Protein AF-A0A7Y2DE16-F1 (afdb_monomer)

Nearest PDB structures (foldseek):
  4m2i-assembly1_B  TM=4.078E-01  e=3.525E-02  Streptomyces lavendulae subsp. lavendulae
  4m27-assembly1_B  TM=4.582E-01  e=7.690E-02  Streptomyces lavendulae subsp. lavendulae
  6f2e-assembly4_D  TM=3.808E-01  e=5.697E-02  Catenulispora acidiphila DSM 44928
  4m23-assembly1_B  TM=4.247E-01  e=1.401E-01  Streptomyces lavendulae subsp. lavendulae
  6f2a-assembly1_A  TM=3.755E-01  e=1.488E-01  Catenulispora acidiphila DSM 44928

Radius of gyration: 18.21 Å; Cα contacts (8 Å, |Δi|>4): 540; chains: 1; bounding box: 71×32×44 Å

pLDDT: mean 89.01, std 11.82, range [35.22, 98.44]

Structure (mmCIF, N/CA/C/O backbone):
data_AF-A0A7Y2DE16-F1
#
_entry.id   AF-A0A7Y2DE16-F1
#
loop_
_atom_site.group_PDB
_atom_site.id
_atom_site.type_symbol
_atom_site.label_atom_id
_atom_site.label_alt_id
_atom_site.label_comp_id
_atom_site.label_asym_id
_atom_site.label_entity_id
_atom_site.label_seq_id
_atom_site.pdbx_PDB_ins_code
_atom_site.Cartn_x
_atom_site.Cartn_y
_atom_site.Cartn_z
_atom_site.occupancy
_atom_site.B_iso_or_equiv
_atom_site.auth_seq_id
_atom_site.auth_comp_id
_atom_site.auth_asym_id
_atom_site.auth_atom_id
_atom_site.pdbx_PDB_model_num
ATOM 1 N N . MET A 1 1 ? -5.045 -16.316 4.990 1.00 60.59 1 MET A N 1
ATOM 2 C CA . MET A 1 1 ? -5.176 -16.494 3.530 1.00 60.59 1 MET A CA 1
ATOM 3 C C . MET A 1 1 ? -5.740 -15.188 3.008 1.00 60.59 1 MET A C 1
ATOM 5 O O . MET A 1 1 ? -6.622 -14.667 3.674 1.00 60.59 1 MET A O 1
ATOM 9 N N . MET A 1 2 ? -5.275 -14.670 1.864 1.00 85.06 2 MET A N 1
ATOM 10 C CA . MET A 1 2 ?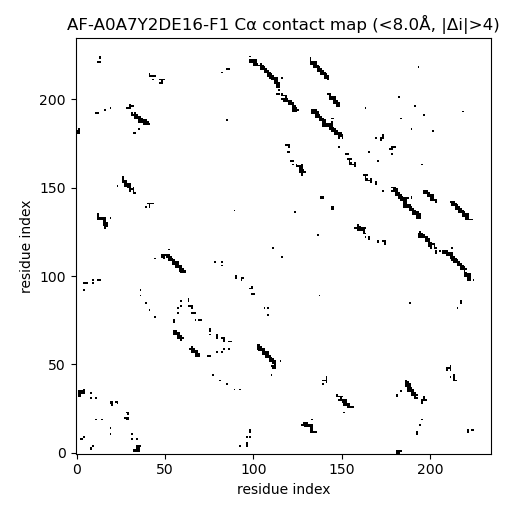 -5.815 -13.412 1.321 1.00 85.06 2 MET A CA 1
ATOM 11 C C . MET A 1 2 ? -7.336 -13.492 1.137 1.00 85.06 2 MET A C 1
ATOM 13 O O . MET A 1 2 ? -7.853 -14.494 0.637 1.00 85.06 2 MET A O 1
ATOM 17 N N . ASN A 1 3 ? -8.030 -12.431 1.541 1.00 84.00 3 ASN A N 1
ATOM 18 C CA . ASN A 1 3 ? -9.482 -12.338 1.486 1.00 84.00 3 ASN A CA 1
ATOM 19 C C . ASN A 1 3 ? -9.957 -12.073 0.043 1.00 84.00 3 ASN A C 1
ATOM 21 O O . A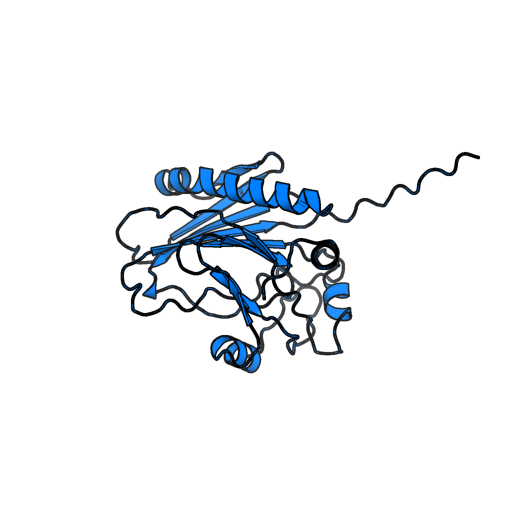SN A 1 3 ? -9.260 -11.405 -0.730 1.00 84.00 3 ASN A O 1
ATOM 25 N N . PRO A 1 4 ? -11.140 -12.567 -0.356 1.00 86.56 4 PRO A N 1
ATOM 26 C CA . PRO A 1 4 ? -11.780 -12.112 -1.586 1.00 86.56 4 PRO A CA 1
ATOM 27 C C . PRO A 1 4 ? -12.184 -10.632 -1.475 1.00 86.56 4 PRO A C 1
ATOM 29 O O . PRO A 1 4 ? -12.416 -10.124 -0.378 1.00 86.56 4 PRO A O 1
ATOM 32 N N . LEU A 1 5 ? -12.296 -9.938 -2.614 1.00 90.75 5 LEU A N 1
ATOM 33 C CA . LEU A 1 5 ? -12.891 -8.600 -2.640 1.00 90.75 5 LEU A CA 1
ATOM 34 C C . LEU A 1 5 ? -14.411 -8.748 -2.589 1.00 90.75 5 LEU A C 1
ATOM 36 O O . LEU A 1 5 ? -15.066 -8.868 -3.624 1.00 90.75 5 LEU A O 1
ATOM 40 N N . ASP A 1 6 ? -14.959 -8.791 -1.383 1.00 92.06 6 ASP A N 1
ATOM 41 C CA . ASP A 1 6 ? -16.389 -8.931 -1.139 1.00 92.06 6 ASP A CA 1
ATOM 42 C C . ASP A 1 6 ? -16.948 -7.777 -0.293 1.00 92.06 6 ASP A C 1
ATOM 44 O O . ASP A 1 6 ? -16.270 -6.789 0.006 1.00 92.06 6 ASP A O 1
ATOM 48 N N . ALA A 1 7 ? -18.234 -7.879 0.044 1.00 90.12 7 ALA A N 1
ATOM 49 C CA . ALA A 1 7 ? -18.930 -6.869 0.827 1.00 90.12 7 ALA A CA 1
ATOM 50 C C . ALA A 1 7 ? -18.362 -6.719 2.248 1.00 90.12 7 ALA A C 1
ATOM 52 O O . ALA A 1 7 ? -18.378 -5.605 2.775 1.00 90.12 7 ALA A O 1
ATOM 53 N N . ASP A 1 8 ? -17.844 -7.800 2.838 1.00 90.94 8 ASP A N 1
ATOM 54 C CA . ASP A 1 8 ? -17.304 -7.799 4.198 1.00 90.94 8 ASP A CA 1
ATOM 55 C C . ASP A 1 8 ? -15.967 -7.058 4.219 1.00 90.94 8 ASP A C 1
ATOM 57 O O . ASP A 1 8 ? -15.781 -6.125 5.003 1.00 90.94 8 ASP A O 1
ATOM 61 N N . PHE A 1 9 ? -15.073 -7.369 3.277 1.00 91.88 9 PHE A N 1
ATOM 62 C CA . PHE A 1 9 ? -13.827 -6.625 3.130 1.00 91.88 9 PHE A CA 1
ATOM 63 C C . PHE A 1 9 ? -14.087 -5.144 2.804 1.00 91.88 9 PHE A C 1
ATOM 65 O O . PHE A 1 9 ? -13.491 -4.244 3.401 1.00 91.88 9 PHE A O 1
ATOM 72 N N . ALA A 1 10 ? -15.029 -4.866 1.897 1.00 92.56 10 ALA A N 1
ATOM 73 C CA . ALA A 1 10 ? -15.403 -3.501 1.542 1.00 92.56 10 ALA A CA 1
ATOM 74 C C . ALA A 1 10 ? -16.017 -2.718 2.716 1.00 92.56 10 ALA A C 1
ATOM 76 O O . ALA A 1 10 ? -15.931 -1.491 2.736 1.00 92.56 10 ALA A O 1
ATOM 77 N N . ALA A 1 11 ? -16.630 -3.382 3.702 1.00 91.88 11 ALA A N 1
ATOM 78 C CA . ALA A 1 11 ? -17.142 -2.714 4.896 1.00 91.88 11 ALA A CA 1
ATOM 79 C C . ALA A 1 11 ? -16.014 -2.045 5.696 1.00 91.88 11 ALA A C 1
ATOM 81 O O . ALA A 1 11 ? -16.203 -0.927 6.168 1.00 91.88 11 ALA A O 1
ATOM 82 N N . HIS A 1 12 ? -14.827 -2.657 5.769 1.00 91.50 12 HIS A N 1
ATOM 83 C CA . HIS A 1 12 ? -13.672 -2.072 6.459 1.00 91.50 12 HIS A CA 1
ATOM 84 C C . HIS A 1 12 ? -13.179 -0.772 5.812 1.00 91.50 12 HIS A C 1
ATOM 86 O O . HIS A 1 12 ? -12.814 0.164 6.516 1.00 91.50 12 HIS A O 1
ATOM 92 N N . LEU A 1 13 ? -13.237 -0.673 4.481 1.00 92.75 13 LEU A N 1
ATOM 93 C CA . LEU A 1 13 ? -12.841 0.531 3.734 1.00 92.75 13 LEU A CA 1
ATOM 94 C C . LEU A 1 13 ? -13.821 1.710 3.888 1.00 92.75 13 LEU A C 1
ATOM 96 O O . LEU A 1 13 ? -13.504 2.830 3.481 1.00 92.75 13 LEU A O 1
ATOM 100 N N . ARG A 1 14 ? -15.011 1.462 4.452 1.00 91.81 14 ARG A N 1
ATOM 101 C CA . ARG A 1 14 ? -16.035 2.480 4.751 1.00 91.81 14 ARG A CA 1
ATOM 102 C C . ARG A 1 14 ? -15.982 2.985 6.187 1.00 91.81 14 ARG A C 1
ATOM 104 O O . ARG A 1 14 ? -16.724 3.905 6.517 1.00 91.81 14 ARG A O 1
ATOM 111 N N . LEU A 1 15 ? -15.174 2.357 7.038 1.00 91.25 15 LEU A N 1
ATOM 112 C CA . LEU A 1 15 ? -15.056 2.761 8.428 1.00 91.25 15 LEU A CA 1
ATOM 113 C C . LEU A 1 15 ? -14.272 4.065 8.532 1.00 91.25 15 LEU A C 1
ATOM 115 O O . LEU A 1 15 ? -13.316 4.319 7.791 1.00 91.25 15 LEU A O 1
ATOM 119 N N . THR A 1 16 ? -14.643 4.857 9.527 1.00 92.25 16 THR A N 1
ATOM 120 C CA . THR A 1 16 ? -13.749 5.871 10.071 1.00 92.25 16 THR A CA 1
ATOM 121 C C . THR A 1 16 ? -12.617 5.206 10.852 1.00 92.25 16 THR A C 1
ATOM 123 O O . THR A 1 16 ? -12.741 4.082 11.352 1.00 92.25 16 THR A O 1
ATOM 126 N N . LYS A 1 17 ? -11.499 5.913 11.021 1.00 92.44 17 LYS A N 1
ATOM 127 C CA . LYS A 1 17 ? -10.362 5.414 11.809 1.00 92.44 17 LYS A CA 1
ATOM 128 C C . LYS A 1 17 ? -10.763 5.081 13.249 1.00 92.44 17 LYS A C 1
ATOM 130 O O . LYS A 1 17 ? -10.269 4.110 13.817 1.00 92.44 17 LYS A O 1
ATOM 135 N N . ALA A 1 18 ? -11.669 5.859 13.849 1.00 91.50 18 ALA A N 1
ATOM 136 C CA . ALA A 1 18 ? -12.172 5.580 15.193 1.00 91.50 18 ALA A CA 1
ATOM 137 C C . ALA A 1 18 ? -13.037 4.318 15.255 1.00 91.50 18 ALA A C 1
ATOM 139 O O . ALA A 1 18 ? -12.912 3.551 16.205 1.00 91.50 18 ALA A O 1
ATOM 140 N N . GLU A 1 19 ? -13.895 4.084 14.260 1.00 91.25 19 GLU A N 1
ATOM 141 C CA . GLU A 1 19 ? -14.698 2.859 14.195 1.00 91.25 19 GLU A CA 1
ATOM 142 C C . GLU A 1 19 ? -13.817 1.625 14.006 1.00 91.25 19 GLU A C 1
ATOM 144 O O . GLU A 1 19 ? -14.062 0.611 14.655 1.00 91.25 19 GLU A O 1
ATOM 149 N N . LEU A 1 20 ? -12.756 1.723 13.197 1.00 87.94 20 LEU A N 1
ATOM 150 C CA . LEU A 1 20 ? -11.796 0.631 13.033 1.00 87.94 20 LEU A CA 1
ATOM 151 C C . LEU A 1 20 ? -11.100 0.278 14.359 1.00 87.94 20 LEU A C 1
ATOM 153 O O . LEU A 1 20 ? -10.963 -0.899 14.680 1.00 87.94 20 LEU A O 1
ATOM 157 N N . LEU A 1 21 ? -10.720 1.282 15.159 1.00 87.50 21 LEU A N 1
ATOM 158 C CA . LEU A 1 21 ? -10.138 1.079 16.495 1.00 87.50 21 LEU A CA 1
ATOM 159 C C . LEU A 1 21 ? -11.149 0.576 17.535 1.00 87.50 21 LEU A C 1
ATOM 161 O O . LEU A 1 21 ? -10.764 -0.099 18.485 1.00 87.50 21 LEU A O 1
ATOM 165 N N . ALA A 1 22 ? -12.423 0.948 17.405 1.00 83.19 22 ALA A N 1
ATOM 166 C CA . ALA A 1 22 ? -13.481 0.557 18.337 1.00 83.19 22 ALA A CA 1
ATOM 167 C C . ALA A 1 22 ? -14.052 -0.839 18.045 1.00 83.19 22 ALA A C 1
ATOM 169 O O . ALA A 1 22 ? -14.677 -1.437 18.920 1.00 83.19 22 ALA A O 1
ATOM 170 N N . ALA A 1 23 ? -13.856 -1.355 16.830 1.00 74.62 23 ALA A N 1
ATOM 171 C CA . ALA A 1 23 ? -14.262 -2.699 16.432 1.00 74.62 23 ALA A CA 1
ATOM 172 C C . ALA A 1 23 ? -13.424 -3.813 17.092 1.00 74.62 23 ALA A C 1
ATOM 174 O O . ALA A 1 23 ? -13.776 -4.987 16.979 1.00 74.62 23 ALA A O 1
ATOM 175 N N . SER A 1 24 ? -12.332 -3.463 17.776 1.00 72.62 24 SER A N 1
ATOM 176 C CA . SER A 1 24 ? -11.451 -4.382 18.495 1.00 72.62 24 SER A CA 1
ATOM 177 C C . SER A 1 24 ? -11.575 -4.261 20.016 1.00 72.62 24 SER A C 1
ATOM 179 O O . SER A 1 24 ? -12.078 -3.275 20.559 1.00 72.62 24 SER A O 1
ATOM 181 N N . ASP A 1 25 ? -11.092 -5.287 20.722 1.00 78.94 25 ASP A N 1
ATOM 182 C CA . ASP A 1 25 ? -10.997 -5.254 22.180 1.00 78.94 25 ASP A CA 1
ATOM 183 C C . ASP A 1 25 ? -10.143 -4.058 22.649 1.00 78.94 25 ASP A C 1
ATOM 185 O O . ASP A 1 25 ? -9.175 -3.683 21.977 1.00 78.94 25 ASP A O 1
ATOM 189 N N . PRO A 1 26 ? -10.437 -3.452 23.817 1.00 78.12 26 PRO A N 1
ATOM 190 C CA . PRO A 1 26 ? -9.659 -2.330 24.328 1.00 78.12 26 PRO A CA 1
ATOM 191 C C . PRO A 1 26 ? -8.155 -2.635 24.409 1.00 78.12 26 PRO A C 1
ATOM 193 O O . PRO A 1 26 ? -7.711 -3.436 25.228 1.00 78.12 26 PRO A O 1
ATOM 196 N N . GLY A 1 27 ? -7.370 -1.951 23.573 1.00 81.62 27 GLY A N 1
ATOM 197 C CA . GLY A 1 27 ? -5.908 -2.092 23.514 1.00 81.62 27 GLY A CA 1
ATOM 198 C C . GLY A 1 27 ? -5.425 -3.041 22.416 1.00 81.62 27 GLY A C 1
ATOM 199 O O . GLY A 1 27 ? -4.222 -3.244 22.268 1.00 81.62 27 GLY A O 1
ATOM 200 N N . GLN A 1 28 ? -6.348 -3.592 21.631 1.00 87.50 28 GLN A N 1
ATOM 201 C CA . GLN A 1 28 ? -6.059 -4.315 20.406 1.00 87.50 28 GLN A CA 1
ATOM 202 C C . GLN A 1 28 ? -6.510 -3.512 19.192 1.00 87.50 28 GLN A C 1
ATOM 204 O O . GLN A 1 28 ? -7.410 -2.676 19.274 1.00 87.50 28 GLN A O 1
ATOM 209 N N . LEU A 1 29 ? -5.883 -3.803 18.061 1.00 89.62 29 LEU A N 1
ATOM 210 C CA . LEU A 1 29 ? -6.256 -3.330 16.744 1.00 89.62 29 LEU A CA 1
ATOM 211 C C . LEU A 1 29 ? -6.543 -4.536 15.865 1.00 89.62 29 LEU A C 1
ATOM 213 O O . LEU A 1 29 ? -5.672 -5.388 15.661 1.00 89.62 29 LEU A O 1
ATOM 217 N N . LEU A 1 30 ? -7.763 -4.589 15.339 1.00 88.94 30 LEU A N 1
ATOM 218 C CA . LEU A 1 30 ? -8.142 -5.583 14.349 1.00 88.94 30 LEU A CA 1
ATOM 219 C C . LEU A 1 30 ? -7.233 -5.444 13.124 1.00 88.94 30 LEU A C 1
ATOM 221 O O . LEU A 1 30 ? -7.102 -4.360 12.564 1.00 88.94 30 LEU A O 1
ATOM 225 N N . GLN A 1 31 ? -6.625 -6.549 12.703 1.00 93.06 31 GLN A N 1
ATOM 226 C CA . GLN A 1 31 ? -5.969 -6.623 11.405 1.00 93.06 31 GLN A CA 1
ATOM 227 C C . GLN A 1 31 ? -6.990 -7.148 10.405 1.00 93.06 31 GLN A C 1
ATOM 229 O O . GLN A 1 31 ? -7.448 -8.284 10.509 1.00 93.06 31 GLN A O 1
ATOM 234 N N . THR A 1 32 ? -7.388 -6.295 9.467 1.00 88.50 32 THR A N 1
ATOM 235 C CA . THR A 1 32 ? -8.409 -6.600 8.452 1.00 88.50 32 THR A CA 1
ATOM 236 C C . THR A 1 32 ? -7.913 -7.591 7.399 1.00 88.50 32 THR A C 1
ATOM 238 O O . THR A 1 32 ? -8.690 -8.086 6.581 1.00 88.50 32 THR A O 1
ATOM 241 N N . GLY A 1 33 ? -6.605 -7.858 7.400 1.00 91.38 33 GLY A N 1
ATOM 242 C CA . GLY A 1 33 ? -5.919 -8.615 6.372 1.00 91.38 33 GLY A CA 1
ATOM 243 C C . GLY A 1 33 ? -5.832 -7.818 5.075 1.00 91.38 33 GLY A C 1
ATOM 244 O O . GLY A 1 33 ? -5.952 -6.591 5.052 1.00 91.38 33 GLY A O 1
ATOM 245 N N . ALA A 1 34 ? -5.630 -8.537 3.979 1.00 94.00 34 ALA A N 1
ATOM 246 C CA . ALA A 1 34 ? -5.579 -7.952 2.652 1.00 94.00 34 ALA A CA 1
ATOM 247 C C . ALA A 1 34 ? -6.360 -8.785 1.642 1.00 94.00 34 ALA A C 1
ATOM 249 O O . ALA A 1 34 ? -6.641 -9.968 1.847 1.00 94.00 34 ALA A O 1
ATOM 250 N N . CYS A 1 35 ? -6.696 -8.135 0.540 1.00 94.75 35 CYS A N 1
ATOM 251 C CA . CYS A 1 35 ? -7.388 -8.708 -0.590 1.00 94.75 35 CYS A CA 1
ATOM 252 C C . CYS A 1 35 ? -6.459 -8.777 -1.806 1.00 94.75 35 CYS A C 1
ATOM 254 O O . CYS A 1 35 ? -5.792 -7.795 -2.124 1.00 94.75 35 CYS A O 1
ATOM 256 N N . SER A 1 36 ? -6.429 -9.910 -2.514 1.00 93.38 36 SER A N 1
ATOM 257 C CA . SER A 1 36 ? -5.758 -9.983 -3.819 1.00 93.38 36 SER A CA 1
ATOM 258 C C . SER A 1 36 ? -6.738 -9.636 -4.939 1.00 93.38 36 SER A C 1
ATOM 260 O O . SER A 1 36 ? -7.806 -10.240 -5.049 1.00 93.38 36 SER A O 1
ATOM 262 N N . LEU A 1 37 ? -6.354 -8.698 -5.810 1.00 95.06 37 LEU A N 1
ATOM 263 C CA . LEU A 1 37 ? -7.081 -8.390 -7.052 1.00 95.06 37 LEU A CA 1
ATOM 264 C C . LEU A 1 37 ? -6.567 -9.227 -8.238 1.00 95.06 37 LEU A C 1
ATOM 266 O O . LEU A 1 37 ? -6.993 -9.037 -9.380 1.00 95.06 37 LEU A O 1
ATOM 270 N N . GLY A 1 38 ? -5.644 -10.154 -7.972 1.00 92.81 38 GLY A N 1
ATOM 271 C CA . GLY A 1 38 ? -5.046 -11.045 -8.952 1.00 92.81 38 GLY A CA 1
ATOM 272 C C . GLY A 1 38 ? -3.848 -10.449 -9.689 1.00 92.81 38 GLY A C 1
ATOM 273 O O . GLY A 1 38 ? -3.259 -9.439 -9.296 1.00 92.81 38 GLY A O 1
ATOM 274 N N . ALA A 1 39 ? -3.461 -11.134 -10.766 1.00 94.88 39 ALA A N 1
ATOM 275 C CA . ALA A 1 39 ? -2.231 -10.863 -11.494 1.00 94.88 39 ALA A CA 1
ATOM 276 C C . ALA A 1 39 ? -2.229 -9.491 -12.193 1.00 94.88 39 ALA A C 1
ATOM 278 O O . ALA A 1 39 ? -3.177 -9.120 -12.892 1.00 94.88 39 ALA A O 1
ATOM 279 N N . PHE A 1 40 ? -1.103 -8.792 -12.069 1.00 94.38 40 PHE A N 1
ATOM 280 C CA . PHE A 1 40 ? -0.839 -7.488 -12.676 1.00 94.38 40 PHE A CA 1
ATOM 281 C C . PHE A 1 40 ? 0.414 -7.477 -13.554 1.00 94.38 40 PHE A C 1
ATOM 283 O O . PHE A 1 40 ? 0.424 -6.801 -14.575 1.00 94.38 40 PHE A O 1
ATOM 290 N N . GLY A 1 41 ? 1.422 -8.294 -13.221 1.00 88.06 41 GLY A N 1
ATOM 291 C CA . GLY A 1 41 ? 2.642 -8.421 -14.024 1.00 88.06 41 GLY A CA 1
ATOM 292 C C . GLY A 1 41 ? 3.489 -7.150 -14.003 1.00 88.06 41 GLY A C 1
ATOM 293 O O . GLY A 1 41 ? 3.608 -6.470 -15.017 1.00 88.06 41 GLY A O 1
ATOM 294 N N . VAL A 1 42 ? 4.087 -6.840 -12.849 1.00 92.44 42 VAL A N 1
ATOM 295 C CA . VAL A 1 42 ? 4.958 -5.666 -12.704 1.00 92.44 42 VAL A CA 1
ATOM 296 C C . VAL A 1 42 ? 6.205 -5.871 -13.571 1.00 92.44 42 VAL A C 1
ATOM 298 O O . VAL A 1 42 ? 6.906 -6.873 -13.381 1.00 92.44 42 VAL A O 1
ATOM 301 N N . PRO A 1 43 ? 6.494 -4.973 -14.530 1.00 90.81 43 PRO A N 1
ATOM 302 C CA . PRO A 1 43 ? 7.648 -5.137 -15.398 1.00 90.81 43 PRO A CA 1
ATOM 303 C C . PRO A 1 43 ? 8.950 -4.990 -14.613 1.00 90.81 43 PRO A C 1
ATOM 305 O O . PRO A 1 43 ? 9.006 -4.363 -13.557 1.00 90.81 43 PRO A O 1
ATOM 308 N N . ASP A 1 44 ? 10.010 -5.570 -15.163 1.00 87.94 44 ASP A N 1
ATOM 309 C CA . ASP A 1 44 ? 11.370 -5.305 -14.716 1.00 87.94 44 ASP A CA 1
ATOM 310 C C . ASP A 1 44 ? 11.931 -4.134 -15.528 1.00 87.94 44 ASP A C 1
ATOM 312 O O . ASP A 1 44 ? 11.889 -4.180 -16.760 1.00 87.94 44 ASP A O 1
ATOM 316 N N . PHE A 1 45 ? 12.449 -3.104 -14.852 1.00 84.25 45 PHE A N 1
ATOM 317 C CA . PHE A 1 45 ? 13.130 -1.971 -15.489 1.00 84.25 45 PHE A CA 1
ATOM 318 C C . PHE A 1 45 ? 14.244 -2.424 -16.433 1.00 84.25 45 PHE A C 1
ATOM 320 O O . PHE A 1 45 ? 14.459 -1.802 -17.468 1.00 84.25 45 PHE A O 1
ATOM 327 N N . GLY A 1 46 ? 14.892 -3.555 -16.126 1.00 73.94 46 GLY A N 1
ATOM 328 C CA . GLY A 1 46 ? 15.972 -4.096 -16.939 1.00 73.94 46 GLY A CA 1
ATOM 329 C C . GLY A 1 46 ? 17.212 -3.209 -16.843 1.00 73.94 46 GLY A C 1
ATOM 330 O O . GLY A 1 46 ? 17.336 -2.186 -17.500 1.00 73.94 46 GLY A O 1
ATOM 331 N N . GLY A 1 47 ? 18.174 -3.597 -16.017 1.00 71.31 47 GLY A N 1
ATOM 332 C CA . GLY A 1 47 ? 19.384 -2.810 -15.798 1.00 71.31 47 GLY A CA 1
ATOM 333 C C . GLY A 1 47 ? 20.185 -3.349 -14.621 1.00 71.31 47 GLY A C 1
ATOM 334 O O . GLY A 1 47 ? 19.720 -4.264 -13.936 1.00 71.31 47 GLY A O 1
ATOM 335 N N . PRO A 1 48 ? 21.400 -2.832 -14.377 1.00 71.50 48 PRO A N 1
ATOM 336 C CA . PRO A 1 48 ? 22.098 -3.137 -13.138 1.00 71.50 48 PRO A CA 1
ATOM 337 C C . PRO A 1 48 ? 21.264 -2.649 -11.950 1.00 71.50 48 PRO A C 1
ATOM 339 O O . PRO A 1 48 ? 20.603 -1.612 -12.031 1.00 71.50 48 PRO A O 1
ATOM 342 N N . ALA A 1 49 ? 21.308 -3.388 -10.842 1.00 80.88 49 ALA A N 1
ATOM 343 C CA . ALA A 1 49 ? 20.668 -2.941 -9.615 1.00 80.88 49 ALA A CA 1
ATOM 344 C C . ALA A 1 49 ? 21.219 -1.565 -9.203 1.00 80.88 49 ALA A C 1
ATOM 346 O O . ALA A 1 49 ? 22.440 -1.363 -9.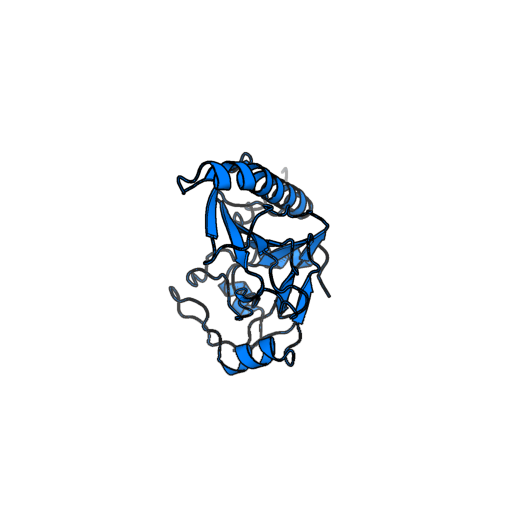255 1.00 80.88 49 ALA A O 1
ATOM 347 N N . PRO A 1 50 ? 20.346 -0.608 -8.842 1.00 84.69 50 PRO A N 1
ATOM 348 C CA . PRO A 1 50 ? 20.805 0.715 -8.469 1.00 84.69 50 PRO A CA 1
ATOM 349 C C . PRO A 1 50 ? 21.577 0.634 -7.146 1.00 84.69 50 PRO A C 1
ATOM 351 O O . PRO A 1 50 ? 21.309 -0.223 -6.303 1.00 84.69 50 PRO A O 1
ATOM 354 N N . ALA A 1 51 ? 22.561 1.518 -6.970 1.00 86.44 51 ALA A N 1
ATOM 355 C CA . ALA A 1 51 ? 23.366 1.555 -5.748 1.00 86.44 51 ALA A CA 1
ATOM 356 C C . ALA A 1 51 ? 22.552 2.009 -4.523 1.00 86.44 51 ALA A C 1
ATOM 358 O O . ALA A 1 51 ? 22.883 1.647 -3.394 1.00 86.44 51 ALA A O 1
ATOM 359 N N . GLU A 1 52 ? 21.493 2.780 -4.759 1.00 89.00 52 GLU A N 1
ATOM 360 C CA . GLU A 1 52 ? 20.526 3.247 -3.770 1.00 89.00 52 GLU A CA 1
ATOM 361 C C . GLU A 1 52 ? 19.096 3.056 -4.300 1.00 89.00 52 GLU A C 1
ATOM 363 O O . GLU A 1 52 ? 18.909 2.983 -5.519 1.00 89.00 52 GLU A O 1
ATOM 368 N N . PRO A 1 53 ? 18.076 2.967 -3.429 1.00 89.94 53 PRO A N 1
ATOM 369 C CA . PRO A 1 53 ? 16.693 2.900 -3.875 1.00 89.94 53 PRO A CA 1
ATOM 370 C C . PRO A 1 53 ? 16.324 4.119 -4.724 1.00 89.94 53 PRO A C 1
ATOM 372 O O . PRO A 1 53 ? 16.464 5.260 -4.288 1.00 89.94 53 PRO A O 1
ATOM 375 N N . VAL A 1 54 ? 15.809 3.868 -5.923 1.00 92.75 54 VAL A N 1
ATOM 376 C CA . VAL A 1 54 ? 15.287 4.902 -6.820 1.00 92.75 54 VAL A CA 1
ATOM 377 C C . VAL A 1 54 ? 13.779 4.950 -6.654 1.00 92.75 54 VAL A C 1
ATOM 379 O O . VAL A 1 54 ? 13.126 3.905 -6.663 1.00 92.75 54 VAL A O 1
ATOM 382 N N . ILE A 1 55 ? 13.226 6.148 -6.489 1.00 93.88 55 ILE A N 1
ATOM 383 C CA . ILE A 1 55 ? 11.807 6.356 -6.211 1.00 93.88 55 ILE A CA 1
ATOM 384 C C . ILE A 1 55 ? 11.278 7.463 -7.117 1.00 93.88 55 ILE A C 1
ATOM 386 O O . ILE A 1 55 ? 11.874 8.531 -7.194 1.00 93.88 55 ILE A O 1
ATOM 390 N N . GLU A 1 56 ? 10.127 7.220 -7.731 1.00 96.38 56 GLU A N 1
ATOM 391 C CA . GLU A 1 56 ? 9.319 8.235 -8.404 1.00 96.38 56 GLU A CA 1
ATOM 392 C C . GLU A 1 56 ? 7.918 8.252 -7.783 1.00 96.38 56 GLU A C 1
ATOM 394 O O . GLU A 1 56 ? 7.401 7.218 -7.353 1.00 96.38 56 GLU A O 1
ATOM 399 N N . THR A 1 57 ? 7.292 9.425 -7.706 1.00 97.62 57 THR A N 1
ATOM 400 C CA . THR A 1 57 ? 5.926 9.568 -7.195 1.00 97.62 57 THR A CA 1
ATOM 401 C C . THR A 1 57 ? 5.034 10.202 -8.248 1.00 97.62 57 THR A C 1
ATOM 403 O O . THR A 1 57 ? 5.343 11.246 -8.806 1.00 97.62 57 THR A O 1
ATOM 406 N N . PHE A 1 58 ? 3.876 9.597 -8.470 1.00 98.44 58 PHE A N 1
ATOM 407 C CA . PHE A 1 58 ? 2.849 10.070 -9.378 1.00 98.44 58 PHE A CA 1
ATOM 408 C C . PHE A 1 58 ? 1.653 10.589 -8.587 1.00 98.44 58 PHE A C 1
ATOM 410 O O . PHE A 1 58 ? 1.166 9.936 -7.661 1.00 98.44 58 PHE A O 1
ATOM 417 N N . VAL A 1 59 ? 1.133 11.741 -9.000 1.00 98.38 59 VAL A N 1
ATOM 418 C CA . VAL A 1 59 ? -0.205 12.192 -8.619 1.00 98.38 59 VAL A CA 1
ATOM 419 C C . VAL A 1 59 ? -1.183 11.625 -9.637 1.00 98.38 59 VAL A C 1
ATOM 421 O O . VAL A 1 59 ? -1.075 11.904 -10.832 1.00 98.38 59 VAL A O 1
ATOM 424 N N . ILE A 1 60 ? -2.129 10.817 -9.170 1.00 97.81 60 ILE A N 1
ATOM 425 C CA . ILE A 1 60 ? -3.144 10.183 -10.005 1.00 97.81 60 ILE A CA 1
ATOM 426 C C . ILE A 1 60 ? -4.452 10.947 -9.851 1.00 97.81 60 ILE A C 1
ATOM 428 O O . ILE A 1 60 ? -4.954 11.148 -8.742 1.00 97.81 60 ILE A O 1
ATOM 432 N N . SER A 1 61 ? -5.008 11.383 -10.972 1.00 96.44 61 SER A N 1
ATOM 433 C CA . SER A 1 61 ? -6.286 12.094 -11.011 1.00 96.44 61 SER A CA 1
ATOM 434 C C . SER A 1 61 ? -7.462 11.147 -11.272 1.00 96.44 61 SER A C 1
ATOM 436 O O . SER A 1 61 ? -7.280 9.992 -11.647 1.00 96.44 61 SER A O 1
ATOM 438 N N . ALA A 1 62 ? -8.689 11.639 -11.079 1.00 92.75 62 ALA A N 1
ATOM 439 C CA . ALA A 1 62 ? -9.905 10.823 -11.163 1.00 92.75 62 ALA A CA 1
ATOM 440 C C . ALA A 1 62 ? -10.177 10.210 -12.550 1.00 92.75 62 ALA A C 1
ATOM 442 O O . ALA A 1 62 ? -10.935 9.253 -12.659 1.00 92.75 62 ALA A O 1
ATOM 443 N N . ASN A 1 63 ? -9.595 10.763 -13.618 1.00 93.06 63 ASN A N 1
ATOM 444 C CA . ASN A 1 63 ? -9.714 10.225 -14.977 1.00 93.06 63 ASN A CA 1
ATOM 445 C C . ASN A 1 63 ? -8.613 9.196 -15.308 1.00 93.06 63 ASN A C 1
ATOM 447 O O . ASN A 1 63 ? -8.473 8.818 -16.470 1.00 93.06 63 ASN A O 1
ATOM 451 N N . GLY A 1 64 ? -7.796 8.817 -14.322 1.00 90.50 64 GLY A N 1
ATOM 452 C CA . GLY A 1 64 ? -6.682 7.892 -14.474 1.00 90.50 64 GLY A CA 1
ATOM 453 C C . GLY A 1 64 ? -5.416 8.471 -15.080 1.00 90.50 64 GLY A C 1
ATOM 454 O O . GLY A 1 64 ? -4.462 7.726 -15.265 1.00 90.50 64 GLY A O 1
ATOM 455 N N . THR A 1 65 ? -5.353 9.781 -15.337 1.00 96.50 65 THR A N 1
ATOM 456 C CA . THR A 1 65 ? -4.094 10.415 -15.739 1.00 96.50 65 THR A CA 1
ATOM 457 C C . THR A 1 65 ? -3.134 10.451 -14.555 1.00 96.50 65 THR A C 1
ATOM 459 O O . THR A 1 65 ? -3.454 11.037 -13.510 1.00 96.50 65 THR A O 1
ATOM 462 N N . ALA A 1 66 ? -1.955 9.862 -14.749 1.00 97.88 66 ALA A N 1
ATOM 463 C CA . ALA A 1 66 ? -0.834 9.935 -13.826 1.00 97.88 66 ALA A CA 1
ATOM 464 C C . ALA A 1 66 ? 0.089 11.104 -14.204 1.00 97.88 66 ALA A C 1
ATOM 466 O O . ALA A 1 66 ? 0.407 11.317 -15.370 1.00 97.88 66 ALA A O 1
ATOM 467 N N . THR A 1 67 ? 0.516 11.893 -13.221 1.00 98.12 67 THR A N 1
ATOM 468 C CA . THR A 1 67 ? 1.479 12.987 -13.421 1.00 98.12 67 THR A CA 1
ATOM 469 C C . THR A 1 67 ? 2.691 12.752 -12.524 1.00 98.12 67 THR A C 1
ATOM 471 O O . THR A 1 67 ? 2.503 12.719 -11.306 1.00 98.12 67 THR A O 1
ATOM 474 N N . PRO A 1 68 ? 3.904 12.571 -13.077 1.00 97.69 68 PRO A N 1
ATOM 475 C CA . PRO A 1 68 ? 5.107 12.403 -12.268 1.00 97.69 68 PRO A CA 1
ATOM 476 C C . PRO A 1 68 ? 5.431 13.679 -11.489 1.00 97.69 68 PRO A C 1
ATOM 478 O O . PRO A 1 68 ? 5.046 14.782 -11.887 1.00 97.69 68 PRO A O 1
ATOM 481 N N . THR A 1 69 ? 6.144 13.523 -10.379 1.00 97.38 69 THR A N 1
ATOM 482 C CA . THR A 1 69 ? 6.575 14.642 -9.529 1.00 97.38 69 THR A CA 1
ATOM 483 C C . THR A 1 69 ? 8.069 14.926 -9.659 1.00 97.38 69 THR A C 1
ATOM 485 O O . THR A 1 69 ? 8.480 16.058 -9.403 1.00 97.38 69 THR A O 1
ATOM 488 N N . GLY A 1 70 ? 8.861 13.939 -10.087 1.00 94.25 70 GLY A N 1
ATOM 489 C CA . GLY A 1 70 ? 10.263 14.088 -10.462 1.00 94.25 70 GLY A CA 1
ATOM 490 C C . GLY A 1 70 ? 10.480 14.472 -11.929 1.00 94.25 70 GLY A C 1
ATOM 491 O O . GLY A 1 70 ? 9.552 14.543 -12.741 1.00 94.25 70 GLY A O 1
ATOM 492 N N . ASP A 1 71 ? 11.741 14.736 -12.275 1.00 94.38 71 ASP A N 1
ATOM 493 C CA . ASP A 1 71 ? 12.183 15.223 -13.587 1.00 94.38 71 ASP A CA 1
ATOM 494 C C . ASP A 1 71 ? 12.958 14.186 -14.422 1.00 94.38 71 ASP A C 1
ATOM 496 O O . ASP A 1 71 ? 13.329 14.474 -15.565 1.00 94.38 71 ASP A O 1
ATOM 500 N N . ASP A 1 72 ? 13.148 12.963 -13.915 1.00 93.44 72 ASP A N 1
ATOM 501 C CA . ASP A 1 72 ? 13.798 11.879 -14.654 1.00 93.44 72 ASP A CA 1
ATOM 502 C C . ASP A 1 72 ? 12.870 11.329 -15.748 1.00 93.44 72 ASP A C 1
ATOM 504 O O . ASP A 1 72 ? 11.950 10.545 -15.509 1.00 93.44 72 ASP A O 1
ATOM 508 N N . ALA A 1 73 ? 13.106 11.760 -16.986 1.00 93.94 73 ALA A N 1
ATOM 509 C CA . ALA A 1 73 ? 12.274 11.397 -18.126 1.00 93.94 73 ALA A CA 1
ATOM 510 C C . ALA A 1 73 ? 12.264 9.888 -18.434 1.00 93.94 73 ALA A C 1
ATOM 512 O O . ALA A 1 73 ? 11.267 9.396 -18.962 1.00 93.94 73 ALA A O 1
ATOM 513 N N . GLU A 1 74 ? 13.341 9.157 -18.131 1.00 91.75 74 GLU A N 1
ATOM 514 C CA . GLU A 1 74 ? 13.445 7.726 -18.423 1.00 91.75 74 GLU A CA 1
ATOM 515 C C . GLU A 1 74 ? 12.658 6.906 -17.398 1.00 91.75 74 GLU A C 1
ATOM 517 O O . GLU A 1 74 ? 11.816 6.088 -17.781 1.00 91.75 74 GLU A O 1
ATOM 522 N N . LEU A 1 75 ? 12.846 7.191 -16.105 1.00 91.88 75 LEU A N 1
ATOM 523 C CA . LEU A 1 75 ? 12.059 6.582 -15.030 1.00 91.88 75 LEU A CA 1
ATOM 524 C C . LEU A 1 75 ? 10.574 6.903 -15.178 1.00 91.88 75 LEU A C 1
ATOM 526 O O . LEU A 1 75 ? 9.733 6.009 -15.065 1.00 91.88 75 LEU A O 1
ATOM 530 N N . ASN A 1 76 ? 10.251 8.158 -15.496 1.00 95.44 76 ASN A N 1
ATOM 531 C CA . ASN A 1 76 ? 8.880 8.583 -15.742 1.00 95.44 76 ASN A CA 1
ATOM 532 C C . ASN A 1 76 ? 8.261 7.813 -16.910 1.00 95.44 76 ASN A C 1
ATOM 534 O O . ASN A 1 76 ? 7.169 7.268 -16.771 1.00 95.44 76 ASN A O 1
ATOM 538 N N . ALA A 1 77 ? 8.955 7.719 -18.049 1.00 95.50 77 ALA A N 1
ATOM 539 C CA . ALA A 1 77 ? 8.454 6.994 -19.215 1.00 95.50 77 ALA A CA 1
ATOM 540 C C . ALA A 1 77 ? 8.254 5.496 -18.942 1.00 95.50 77 ALA A C 1
ATOM 542 O O . ALA A 1 77 ? 7.307 4.902 -19.460 1.00 95.50 77 ALA A O 1
ATOM 543 N N . PHE A 1 78 ? 9.117 4.891 -18.124 1.00 94.62 78 PHE A N 1
ATOM 544 C CA . PHE A 1 78 ? 8.983 3.494 -17.731 1.00 94.62 78 PHE A CA 1
ATOM 545 C C . PHE A 1 78 ? 7.778 3.257 -16.811 1.00 94.62 78 PHE A C 1
ATOM 547 O O . PHE A 1 78 ? 6.990 2.335 -17.038 1.00 94.62 78 PHE A O 1
ATOM 554 N N . TRP A 1 79 ? 7.627 4.082 -15.773 1.00 96.62 79 TRP A N 1
ATOM 555 C CA . TRP A 1 79 ? 6.635 3.848 -14.727 1.00 96.62 79 TRP A CA 1
ATOM 556 C C . TRP A 1 79 ? 5.239 4.350 -15.061 1.00 96.62 79 TRP A C 1
ATOM 558 O O . TRP A 1 79 ? 4.268 3.758 -14.590 1.00 96.62 79 TRP A O 1
ATOM 568 N N . LEU A 1 80 ? 5.119 5.392 -15.885 1.00 97.19 80 LEU A N 1
ATOM 569 C CA . LEU A 1 80 ? 3.840 6.034 -16.177 1.00 97.19 80 LEU A CA 1
ATOM 570 C C . LEU A 1 80 ? 2.758 5.039 -16.648 1.00 97.19 80 LEU A C 1
ATOM 572 O O . LEU A 1 80 ? 1.699 5.008 -16.020 1.00 97.19 80 LEU A O 1
ATOM 576 N N . PRO A 1 81 ? 3.001 4.144 -17.632 1.00 96.88 81 PRO A N 1
ATOM 577 C CA . PRO A 1 81 ? 1.980 3.184 -18.057 1.00 96.88 81 PRO A CA 1
ATOM 578 C C . PRO A 1 81 ? 1.562 2.216 -16.943 1.00 96.88 81 PRO A C 1
ATOM 580 O O . PRO A 1 81 ? 0.415 1.779 -16.896 1.00 96.88 81 PRO A O 1
ATOM 583 N N . GLN A 1 82 ? 2.483 1.877 -16.036 1.00 97.12 82 GLN A N 1
ATOM 584 C CA . GLN A 1 82 ? 2.209 0.961 -14.926 1.00 97.12 82 GLN A CA 1
ATOM 585 C C . GLN A 1 82 ? 1.430 1.647 -13.809 1.00 97.12 82 GLN A C 1
ATOM 587 O O . GLN A 1 82 ? 0.558 1.029 -13.201 1.00 97.12 82 GLN A O 1
ATOM 592 N N . ALA A 1 83 ? 1.705 2.929 -13.565 1.00 97.31 83 ALA A N 1
ATOM 593 C CA . ALA A 1 83 ? 0.958 3.735 -12.616 1.00 97.31 83 ALA A CA 1
ATOM 594 C C . ALA A 1 83 ? -0.516 3.860 -13.037 1.00 97.31 83 ALA A C 1
ATOM 596 O O . ALA A 1 83 ? -1.418 3.605 -12.237 1.00 97.31 83 ALA A O 1
ATOM 597 N N . GLU A 1 84 ? -0.755 4.174 -14.313 1.00 97.75 84 GLU A N 1
ATOM 598 C CA . GLU A 1 84 ? -2.099 4.274 -14.891 1.00 97.75 84 GLU A CA 1
ATOM 599 C C . GLU A 1 84 ? -2.815 2.916 -14.900 1.00 97.75 84 GLU A C 1
ATOM 601 O O . GLU A 1 84 ? -3.978 2.819 -14.505 1.00 97.75 84 GLU A O 1
ATOM 606 N N . ALA A 1 85 ? -2.114 1.839 -15.273 1.00 97.62 85 ALA A N 1
ATOM 607 C CA . ALA A 1 85 ? -2.683 0.494 -15.279 1.00 97.62 85 ALA A CA 1
ATOM 608 C C . ALA A 1 85 ? -3.058 0.002 -13.871 1.00 97.62 85 ALA A C 1
ATOM 610 O O . ALA A 1 85 ? -4.126 -0.593 -13.702 1.00 97.62 85 ALA A O 1
ATOM 611 N N . LEU A 1 86 ? -2.210 0.242 -12.860 1.00 97.88 86 LEU A N 1
ATOM 612 C CA . LEU A 1 86 ? -2.491 -0.156 -11.476 1.00 97.88 86 LEU A CA 1
ATOM 613 C C . LEU A 1 86 ? -3.732 0.569 -10.964 1.00 97.88 86 LEU A C 1
ATOM 615 O O . LEU A 1 86 ? -4.648 -0.056 -10.433 1.00 97.88 86 LEU A O 1
ATOM 619 N N . HIS A 1 87 ? -3.775 1.881 -11.177 1.00 97.44 87 HIS A N 1
ATOM 620 C CA . HIS A 1 87 ? -4.920 2.702 -10.831 1.00 97.44 87 HIS A CA 1
ATOM 621 C C . HIS A 1 87 ? -6.215 2.201 -11.485 1.00 97.44 87 HIS A C 1
ATOM 623 O O . HIS A 1 87 ? -7.214 2.014 -10.789 1.00 97.44 87 HIS A O 1
ATOM 629 N N . GLN A 1 88 ? -6.192 1.933 -12.794 1.00 97.38 88 GLN A N 1
ATOM 630 C CA . GLN A 1 88 ? -7.369 1.464 -13.520 1.00 97.38 88 GLN A CA 1
ATOM 631 C C . GLN A 1 88 ? -7.895 0.145 -12.942 1.00 97.38 88 GLN A C 1
ATOM 633 O O . GLN A 1 88 ? -9.086 0.026 -12.661 1.00 97.38 88 GLN A O 1
ATOM 638 N N . ARG A 1 89 ? -7.004 -0.824 -12.687 1.00 97.50 89 ARG A N 1
ATOM 639 C CA . ARG A 1 89 ? -7.373 -2.116 -12.082 1.00 97.50 89 ARG A CA 1
ATOM 640 C C . ARG A 1 89 ? -7.988 -1.955 -10.698 1.00 97.50 89 ARG A C 1
ATOM 642 O O . ARG A 1 89 ? -8.948 -2.646 -10.369 1.00 97.50 89 ARG A O 1
ATOM 649 N N . VAL A 1 90 ? -7.438 -1.049 -9.897 1.00 97.38 90 VAL A N 1
ATOM 650 C CA . VAL A 1 90 ? -7.935 -0.760 -8.553 1.00 97.38 90 VAL A CA 1
ATOM 651 C C . VAL A 1 90 ? -9.329 -0.136 -8.598 1.00 97.38 90 VAL A C 1
ATOM 653 O O . VAL A 1 90 ? -10.211 -0.607 -7.883 1.00 97.38 90 VAL A O 1
ATOM 656 N N . ILE A 1 91 ? -9.561 0.880 -9.438 1.00 96.44 91 ILE A N 1
ATOM 657 C CA . ILE A 1 91 ? -10.896 1.485 -9.574 1.00 96.44 91 ILE A CA 1
ATOM 658 C C . ILE A 1 91 ? -11.909 0.449 -10.054 1.00 96.44 91 ILE A C 1
ATOM 660 O O . ILE A 1 91 ? -12.992 0.353 -9.481 1.00 96.44 91 ILE A O 1
ATOM 664 N N . GLU A 1 92 ? -11.577 -0.320 -11.094 1.00 96.06 92 GLU A N 1
ATOM 665 C CA . GLU A 1 92 ? -12.475 -1.341 -11.642 1.00 96.06 92 GLU A CA 1
ATOM 666 C C . GLU A 1 92 ? -12.875 -2.366 -10.582 1.00 96.06 92 GLU A C 1
ATOM 668 O O . GLU A 1 92 ? -14.050 -2.713 -10.474 1.00 96.06 92 GLU A O 1
ATOM 673 N N . ALA A 1 93 ? -11.917 -2.816 -9.770 1.00 96.38 93 ALA A N 1
ATOM 674 C CA . ALA A 1 93 ? -12.179 -3.756 -8.692 1.00 96.38 93 ALA A CA 1
ATOM 675 C C . ALA A 1 93 ? -13.056 -3.140 -7.591 1.00 96.38 93 ALA A C 1
ATOM 677 O O . ALA A 1 93 ? -14.056 -3.732 -7.194 1.00 96.38 93 ALA A O 1
ATOM 678 N N . LEU A 1 94 ? -12.724 -1.935 -7.121 1.00 95.75 94 LEU A N 1
ATOM 679 C CA . LEU A 1 94 ? -13.475 -1.259 -6.060 1.00 95.75 94 LEU A CA 1
ATOM 680 C C . LEU A 1 94 ? -14.901 -0.883 -6.481 1.00 95.75 94 LEU A C 1
ATOM 682 O O . LEU A 1 94 ? -15.813 -0.923 -5.653 1.00 95.75 94 LEU A O 1
ATOM 686 N N . ALA A 1 95 ? -15.120 -0.601 -7.766 1.00 94.50 95 ALA A N 1
ATOM 687 C CA . ALA A 1 95 ? -16.448 -0.346 -8.312 1.00 94.50 95 ALA A CA 1
ATOM 688 C C . ALA A 1 95 ? -17.387 -1.560 -8.186 1.00 94.50 95 ALA A C 1
ATOM 690 O O . ALA A 1 95 ? -18.587 -1.373 -8.019 1.00 94.50 95 ALA A O 1
ATOM 691 N N . ILE A 1 96 ? -16.865 -2.794 -8.216 1.00 94.75 96 ILE A N 1
ATOM 692 C CA . ILE A 1 96 ? -17.672 -4.022 -8.050 1.00 94.75 96 ILE A CA 1
ATOM 693 C C . ILE A 1 96 ? -18.298 -4.097 -6.652 1.00 94.75 96 ILE A C 1
ATOM 695 O O . ILE A 1 96 ? -19.366 -4.683 -6.483 1.00 94.75 96 ILE A O 1
ATOM 699 N N . VAL A 1 97 ? -17.640 -3.502 -5.656 1.00 94.69 97 VAL A N 1
ATOM 700 C CA . VAL A 1 97 ? -18.062 -3.513 -4.250 1.00 94.69 97 VAL A CA 1
ATOM 701 C C . VAL A 1 97 ? -18.519 -2.139 -3.760 1.00 94.69 97 VAL A C 1
ATOM 703 O O . VAL A 1 97 ? -18.552 -1.906 -2.552 1.00 94.69 97 VAL A O 1
ATOM 706 N N . ASP A 1 98 ? -18.881 -1.234 -4.674 1.00 93.88 98 ASP A N 1
ATOM 707 C CA . ASP A 1 98 ? -19.388 0.115 -4.391 1.00 93.88 98 ASP A CA 1
ATOM 708 C C . ASP A 1 98 ? -18.473 0.943 -3.465 1.00 93.88 98 ASP A C 1
ATOM 710 O O . ASP A 1 98 ? -18.935 1.603 -2.524 1.00 93.88 98 ASP A O 1
ATOM 714 N N . ILE A 1 99 ? -17.159 0.885 -3.699 1.00 94.00 99 ILE A N 1
ATOM 715 C CA . ILE A 1 99 ? -16.173 1.766 -3.063 1.00 94.00 99 ILE A CA 1
ATOM 716 C C . ILE A 1 99 ? -15.691 2.787 -4.088 1.00 94.00 99 ILE A C 1
ATOM 718 O O . ILE A 1 99 ? -15.213 2.443 -5.167 1.00 94.00 99 ILE A O 1
ATOM 722 N N . VAL A 1 100 ? -15.802 4.063 -3.727 1.00 93.75 100 VAL A N 1
ATOM 723 C CA . VAL A 1 100 ? -15.346 5.189 -4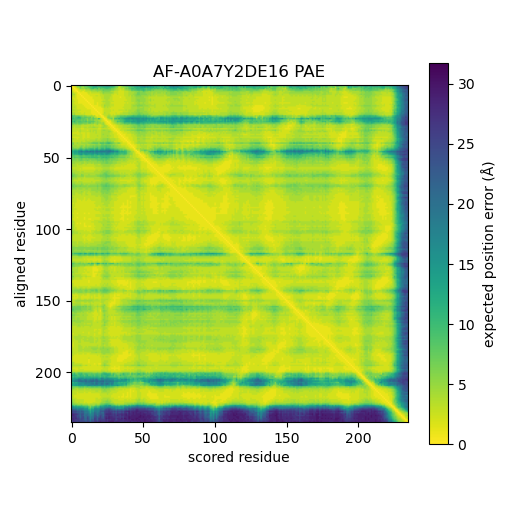.544 1.00 93.75 100 VAL A CA 1
ATOM 724 C C . VAL A 1 100 ? -14.094 5.774 -3.903 1.00 93.75 100 VAL A C 1
ATOM 726 O O . VAL A 1 100 ? -14.020 5.889 -2.681 1.00 93.75 100 VAL A O 1
ATOM 729 N N . LEU A 1 101 ? -13.108 6.138 -4.720 1.00 94.38 101 LEU A N 1
ATOM 730 C CA . LEU A 1 101 ? -11.902 6.823 -4.262 1.00 94.38 101 LEU A CA 1
ATOM 731 C C . LEU A 1 101 ? -12.085 8.343 -4.322 1.00 94.38 101 LEU A C 1
ATOM 733 O O . LEU A 1 101 ? -12.682 8.867 -5.264 1.00 94.38 101 LEU A O 1
ATOM 737 N N . ASP A 1 102 ? -11.546 9.038 -3.326 1.00 94.00 102 ASP A N 1
ATOM 738 C CA . ASP A 1 102 ? -11.427 10.494 -3.294 1.00 94.00 102 ASP A CA 1
ATOM 739 C C . ASP A 1 102 ? -10.060 10.899 -3.868 1.00 94.00 102 ASP A C 1
ATOM 741 O O . ASP A 1 102 ? -9.014 10.414 -3.429 1.00 94.00 102 ASP A O 1
ATOM 745 N N . PHE A 1 103 ? -10.079 11.754 -4.890 1.00 93.44 103 PHE A N 1
ATOM 746 C CA . PHE A 1 103 ? -8.900 12.137 -5.671 1.00 93.44 103 PHE A CA 1
ATOM 747 C C . PHE A 1 103 ? -8.385 13.530 -5.280 1.00 93.44 103 PHE A C 1
ATOM 749 O O . PHE A 1 103 ? -9.181 14.405 -4.941 1.00 93.44 103 PHE A O 1
ATOM 756 N N . PRO A 1 104 ? -7.069 13.795 -5.411 1.00 96.31 104 PRO A N 1
ATOM 757 C CA . PRO A 1 104 ? -6.051 12.946 -6.037 1.00 96.31 104 PRO A CA 1
ATOM 758 C C . PRO A 1 104 ? -5.586 11.775 -5.161 1.00 96.31 104 PRO A C 1
ATOM 760 O O . PRO A 1 104 ? -5.567 11.866 -3.937 1.00 96.31 104 PRO A O 1
ATOM 763 N N . ALA A 1 105 ? -5.155 10.702 -5.822 1.00 96.62 105 ALA A N 1
ATOM 764 C CA . ALA A 1 105 ? -4.432 9.597 -5.205 1.00 96.62 105 ALA A CA 1
ATOM 765 C C . ALA A 1 105 ? -2.927 9.741 -5.475 1.00 96.62 105 ALA A C 1
ATOM 767 O O . ALA A 1 105 ? -2.520 10.436 -6.409 1.00 96.62 105 ALA A O 1
ATOM 768 N N . TYR A 1 106 ? -2.100 9.072 -4.679 1.00 97.50 106 TYR A N 1
ATOM 769 C CA . TYR A 1 106 ? -0.646 9.122 -4.809 1.00 97.50 106 TYR A CA 1
ATOM 770 C C . TYR A 1 106 ? -0.104 7.727 -5.043 1.00 97.50 106 TYR A C 1
ATOM 772 O O . TYR A 1 106 ? -0.400 6.809 -4.282 1.00 97.50 106 TYR A O 1
ATOM 780 N N . LEU A 1 107 ? 0.708 7.571 -6.077 1.00 98.19 107 LEU A N 1
ATOM 781 C CA . LEU A 1 107 ? 1.357 6.313 -6.390 1.00 98.19 107 LEU A CA 1
ATOM 782 C C . LEU A 1 107 ? 2.863 6.487 -6.302 1.00 98.19 107 LEU A C 1
ATOM 784 O O . LEU A 1 107 ? 3.428 7.339 -6.973 1.00 98.19 107 LEU A O 1
ATOM 788 N N . THR A 1 108 ? 3.517 5.663 -5.500 1.00 96.81 108 THR A N 1
ATOM 789 C CA . THR A 1 108 ? 4.973 5.606 -5.423 1.00 96.81 108 THR A CA 1
ATOM 790 C C . THR A 1 108 ? 5.457 4.385 -6.192 1.00 96.81 108 THR A C 1
ATOM 792 O O . THR A 1 108 ? 5.000 3.271 -5.942 1.00 96.81 108 THR A O 1
ATOM 795 N N . ALA A 1 109 ? 6.370 4.598 -7.132 1.00 96.12 109 ALA A N 1
ATOM 796 C CA . ALA A 1 109 ? 7.066 3.549 -7.855 1.00 96.12 109 ALA A CA 1
ATOM 797 C C . ALA A 1 109 ? 8.519 3.500 -7.381 1.00 96.12 109 ALA A C 1
ATOM 799 O O . ALA A 1 109 ? 9.145 4.548 -7.213 1.00 96.12 109 ALA A O 1
ATOM 800 N N . SER A 1 110 ? 9.068 2.310 -7.154 1.00 94.12 110 SER A N 1
ATOM 801 C CA . SER A 1 110 ? 10.454 2.184 -6.716 1.00 94.12 110 SER A CA 1
ATOM 802 C C . SER A 1 110 ? 11.204 1.016 -7.335 1.00 94.12 110 SER A C 1
ATOM 804 O O . SER A 1 110 ? 10.645 -0.037 -7.655 1.00 94.12 110 SER A O 1
ATOM 806 N N . LEU A 1 111 ? 12.509 1.237 -7.488 1.00 93.69 111 LEU A N 1
ATOM 807 C CA . LEU A 1 111 ? 13.517 0.255 -7.855 1.00 93.69 111 LEU A CA 1
ATOM 808 C C . LEU A 1 111 ? 14.465 0.112 -6.671 1.00 93.69 111 LEU A C 1
ATOM 810 O O . LEU A 1 111 ? 15.083 1.080 -6.236 1.00 93.69 111 LEU A O 1
ATOM 814 N N . THR A 1 112 ? 14.579 -1.085 -6.116 1.00 91.75 112 THR A N 1
ATOM 815 C CA . THR A 1 112 ? 15.448 -1.347 -4.962 1.00 91.75 112 THR A CA 1
ATOM 816 C C . THR A 1 112 ? 16.240 -2.615 -5.211 1.00 91.75 112 THR A C 1
ATOM 818 O O . THR A 1 112 ? 15.660 -3.636 -5.579 1.00 91.75 112 THR A O 1
ATOM 821 N N . ALA A 1 113 ? 17.559 -2.570 -5.028 1.00 90.12 113 ALA A N 1
ATOM 822 C CA . ALA A 1 113 ? 18.375 -3.778 -5.083 1.00 90.12 113 ALA A CA 1
ATOM 823 C C . ALA A 1 113 ? 17.841 -4.804 -4.067 1.00 90.12 113 ALA A C 1
ATOM 825 O O . ALA A 1 113 ? 17.474 -4.438 -2.952 1.00 90.12 113 ALA A O 1
ATOM 826 N N . ALA A 1 114 ? 17.733 -6.077 -4.452 1.00 88.06 114 ALA A N 1
ATOM 827 C CA . ALA A 1 114 ? 17.058 -7.092 -3.639 1.00 88.06 114 ALA A CA 1
ATOM 828 C C . ALA A 1 114 ? 17.672 -7.253 -2.235 1.00 88.06 114 ALA A C 1
ATOM 830 O O . ALA A 1 114 ? 16.952 -7.500 -1.273 1.00 88.06 114 ALA A O 1
ATOM 831 N N . ASP A 1 115 ? 18.984 -7.060 -2.108 1.00 85.69 115 ASP A N 1
ATOM 832 C CA . ASP A 1 115 ? 19.731 -7.083 -0.846 1.00 85.69 115 ASP A CA 1
ATOM 833 C C . ASP A 1 115 ? 19.533 -5.828 0.023 1.00 85.69 115 ASP A C 1
ATOM 835 O O . ASP A 1 115 ? 19.896 -5.830 1.198 1.00 85.69 115 ASP A O 1
ATOM 839 N N . GLN A 1 116 ? 18.929 -4.775 -0.531 1.00 86.88 116 GLN A N 1
ATOM 840 C CA . GLN A 1 116 ? 18.552 -3.544 0.166 1.00 86.88 116 GLN A CA 1
ATOM 841 C C . GLN A 1 116 ? 17.059 -3.483 0.515 1.00 86.88 116 GLN A C 1
ATOM 843 O O . GLN A 1 116 ? 16.625 -2.546 1.187 1.00 86.88 116 GLN A O 1
ATOM 848 N N . VAL A 1 117 ? 16.249 -4.448 0.064 1.00 86.44 117 VAL A N 1
ATOM 849 C CA . VAL A 1 117 ? 14.819 -4.484 0.388 1.00 86.44 117 VAL A CA 1
ATOM 850 C C . VAL A 1 117 ? 14.652 -4.733 1.882 1.00 86.44 117 VAL A C 1
ATOM 852 O O . VAL A 1 117 ? 15.030 -5.781 2.404 1.00 86.44 117 VAL A O 1
ATOM 855 N N . THR A 1 118 ? 14.060 -3.764 2.576 1.00 79.12 118 THR A N 1
ATOM 856 C CA . THR A 1 118 ? 13.775 -3.888 4.002 1.00 79.12 118 THR A CA 1
ATOM 857 C C . THR A 1 118 ? 12.496 -4.693 4.221 1.00 79.12 118 THR A C 1
ATOM 859 O O . THR A 1 118 ? 11.503 -4.559 3.503 1.00 79.12 118 THR A O 1
ATOM 862 N N . THR A 1 119 ? 12.510 -5.528 5.255 1.00 83.38 119 THR A N 1
ATOM 863 C CA . THR A 1 119 ? 11.333 -6.259 5.748 1.00 83.38 119 THR A CA 1
ATOM 864 C C . THR A 1 119 ? 10.773 -5.606 7.006 1.00 83.38 119 THR A C 1
ATOM 866 O O . THR A 1 119 ? 10.116 -6.264 7.807 1.00 83.38 119 THR A O 1
ATOM 869 N N . THR A 1 120 ? 11.092 -4.327 7.223 1.00 91.62 120 THR A N 1
ATOM 870 C CA . THR A 1 120 ? 10.714 -3.614 8.439 1.00 91.62 120 THR A CA 1
ATOM 871 C C . THR A 1 120 ? 9.193 -3.474 8.482 1.00 91.62 120 THR A C 1
ATOM 873 O O . THR A 1 120 ? 8.623 -2.839 7.586 1.00 91.62 120 THR A O 1
ATOM 876 N N . PRO A 1 121 ? 8.522 -4.057 9.488 1.00 94.50 121 PRO A N 1
ATOM 877 C CA . PRO A 1 121 ? 7.083 -3.921 9.629 1.00 94.50 121 PRO A CA 1
ATOM 878 C C . PRO A 1 121 ? 6.723 -2.475 9.969 1.00 94.50 121 PRO A C 1
ATOM 880 O O . PRO A 1 121 ? 7.394 -1.832 10.780 1.00 94.50 121 PRO A O 1
ATOM 883 N N . HIS A 1 122 ? 5.680 -1.960 9.330 1.00 94.75 122 HIS A N 1
ATOM 884 C CA . HIS A 1 122 ? 5.199 -0.596 9.521 1.00 94.75 122 HIS A CA 1
ATOM 885 C C . HIS A 1 122 ? 3.701 -0.485 9.221 1.00 94.75 122 HIS A C 1
ATOM 887 O O . HIS A 1 122 ? 3.069 -1.418 8.718 1.00 94.75 122 HIS A O 1
ATOM 893 N N . PHE A 1 123 ? 3.152 0.678 9.556 1.00 94.00 123 PHE A N 1
ATOM 894 C CA . PHE A 1 123 ? 1.843 1.134 9.112 1.00 94.00 123 PHE A CA 1
ATOM 895 C C . PHE A 1 123 ? 2.039 2.216 8.044 1.00 94.00 123 PHE A C 1
ATOM 897 O O . PHE A 1 123 ? 2.964 3.021 8.163 1.00 94.00 123 PHE A O 1
ATOM 904 N N . ASP A 1 124 ? 1.159 2.263 7.042 1.00 91.38 124 ASP A N 1
ATOM 905 C CA . ASP A 1 124 ? 1.129 3.334 6.025 1.00 91.38 124 ASP A CA 1
ATOM 906 C C . ASP A 1 124 ? 0.202 4.498 6.434 1.00 91.38 124 ASP A C 1
ATOM 908 O O . ASP A 1 124 ? -0.244 5.306 5.610 1.00 91.38 124 ASP A O 1
ATOM 912 N N . ASP A 1 125 ? -0.080 4.585 7.733 1.00 88.38 125 ASP A N 1
ATOM 913 C CA . ASP A 1 125 ? -0.967 5.558 8.347 1.00 88.38 125 ASP A CA 1
ATOM 914 C C . ASP A 1 125 ? -0.482 7.000 8.149 1.00 88.38 125 ASP A C 1
ATOM 916 O O . ASP A 1 125 ? 0.682 7.364 8.357 1.00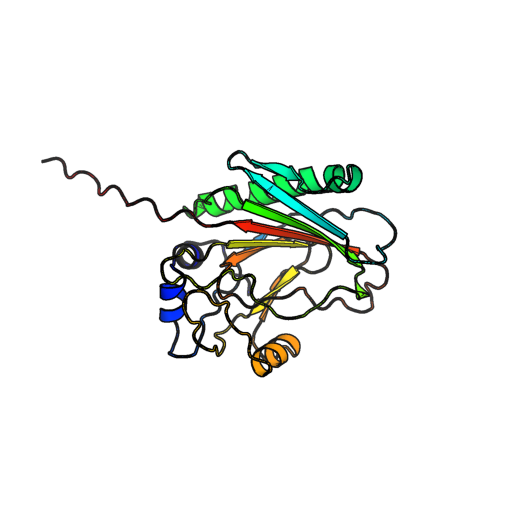 88.38 125 ASP A O 1
ATOM 920 N N . ASP A 1 126 ? -1.434 7.868 7.853 1.00 86.75 126 ASP A N 1
ATOM 921 C CA . ASP A 1 126 ? -1.343 9.294 8.121 1.00 86.75 126 ASP A CA 1
ATOM 922 C C . ASP A 1 126 ? -1.658 9.590 9.604 1.00 86.75 126 ASP A C 1
ATOM 924 O O . ASP A 1 126 ? -1.657 8.714 10.472 1.00 86.75 126 ASP A O 1
ATOM 928 N N . LEU A 1 127 ? -1.901 10.860 9.931 1.00 92.81 127 LEU A N 1
ATOM 929 C CA . LEU A 1 127 ? -2.296 11.227 11.286 1.00 92.81 127 LEU A CA 1
ATOM 930 C C . LEU A 1 127 ? -3.657 10.611 11.634 1.00 92.81 127 LEU A C 1
ATOM 932 O O . LEU A 1 127 ? -4.600 10.622 10.834 1.00 92.81 127 LEU A O 1
ATOM 936 N N . PHE A 1 128 ? -3.776 10.103 12.858 1.00 93.88 128 PHE A N 1
ATOM 937 C CA . PHE A 1 128 ? -5.041 9.637 13.395 1.00 93.88 128 PHE A CA 1
ATOM 938 C C . PHE A 1 128 ? -5.974 10.825 13.610 1.00 93.88 128 PHE A C 1
ATOM 940 O O . PHE A 1 128 ? -5.846 11.582 14.570 1.00 93.88 128 PHE A O 1
ATOM 947 N N . GLU A 1 129 ? -6.946 10.952 12.719 1.00 94.75 129 GLU A N 1
ATOM 948 C CA . GLU A 1 129 ? -8.083 11.846 12.866 1.00 94.75 129 GLU A CA 1
ATOM 949 C C . GLU A 1 129 ? -9.325 10.967 13.045 1.00 94.75 129 GLU A C 1
ATOM 951 O O . GLU A 1 129 ? -9.705 10.277 12.099 1.00 94.75 129 GLU A O 1
ATOM 956 N N . PRO A 1 130 ? -9.956 10.934 14.236 1.00 91.56 130 PRO A N 1
ATOM 957 C CA . PRO A 1 130 ? -11.002 9.962 14.563 1.00 91.56 130 PRO A CA 1
ATOM 958 C C . PRO A 1 130 ? -12.138 9.870 13.536 1.00 91.56 130 PRO A C 1
ATOM 960 O O . PRO A 1 130 ? -12.617 8.780 13.247 1.00 91.56 130 PRO A O 1
ATOM 963 N N . GLY A 1 131 ? -12.557 11.015 12.990 1.00 91.50 131 GLY A N 1
ATOM 964 C CA . GLY A 1 131 ? -13.634 11.105 12.001 1.00 91.50 131 GLY A CA 1
ATOM 965 C C . GLY A 1 131 ? -13.178 11.016 10.544 1.00 91.50 131 GLY A C 1
ATOM 966 O O . GLY A 1 131 ? -14.006 11.205 9.662 1.00 91.50 131 GLY A O 1
ATOM 967 N N . ALA A 1 132 ? -11.887 10.801 10.280 1.00 91.31 132 ALA A N 1
ATOM 968 C CA . ALA A 1 132 ? -11.397 10.588 8.925 1.00 91.31 132 ALA A CA 1
ATOM 969 C C . ALA A 1 132 ? -11.638 9.142 8.484 1.00 91.31 132 ALA A C 1
ATOM 971 O O . ALA A 1 132 ? -11.564 8.214 9.292 1.00 91.31 132 ALA A O 1
ATOM 972 N N . ASP A 1 133 ? -11.878 8.967 7.189 1.00 91.50 133 ASP A N 1
ATOM 973 C CA . ASP A 1 133 ? -11.976 7.657 6.554 1.00 91.50 133 ASP A CA 1
ATOM 974 C C . ASP A 1 133 ? -10.615 6.937 6.572 1.00 91.50 133 ASP A C 1
ATOM 976 O O . ASP A 1 133 ? -9.553 7.569 6.571 1.00 91.50 133 ASP A O 1
ATOM 980 N N . VAL A 1 134 ? -10.643 5.604 6.589 1.00 89.25 134 VAL A N 1
ATOM 981 C CA . VAL A 1 134 ? -9.445 4.751 6.695 1.00 89.25 134 VAL A CA 1
ATOM 982 C C . VAL A 1 134 ? -8.568 4.766 5.435 1.00 89.25 134 VAL A C 1
ATOM 984 O O . VAL A 1 134 ? -7.379 4.470 5.532 1.00 89.25 134 VAL A O 1
ATOM 987 N N . GLY A 1 135 ? -9.109 5.135 4.269 1.00 93.69 135 GLY A N 1
ATOM 988 C CA . GLY A 1 135 ? -8.378 5.083 3.000 1.00 93.69 135 GLY A CA 1
ATOM 989 C C . GLY A 1 135 ? -7.978 3.661 2.592 1.00 93.69 135 GLY A C 1
ATOM 990 O O . GLY A 1 135 ? -8.405 2.669 3.185 1.00 93.69 135 GLY A O 1
ATOM 991 N N . MET A 1 136 ? -7.161 3.548 1.550 1.00 95.69 136 MET A N 1
ATOM 992 C CA . MET A 1 136 ? -6.692 2.271 1.015 1.00 95.69 136 MET A CA 1
ATOM 993 C C . MET A 1 136 ? -5.252 2.359 0.515 1.00 95.69 136 MET A C 1
ATOM 995 O O . MET A 1 136 ? -4.781 3.418 0.088 1.00 95.69 136 MET A O 1
ATOM 999 N N . VAL A 1 137 ? -4.587 1.208 0.530 1.00 97.31 137 VAL A N 1
ATOM 1000 C CA . VAL A 1 137 ? -3.300 0.967 -0.117 1.00 97.31 137 VAL A CA 1
ATOM 1001 C C . VAL A 1 137 ? -3.468 -0.188 -1.092 1.00 97.31 137 VAL A C 1
ATOM 1003 O O . VAL A 1 137 ? -4.098 -1.192 -0.763 1.00 97.31 137 VAL A O 1
ATOM 1006 N N . ALA A 1 138 ? -2.888 -0.064 -2.283 1.00 97.44 138 ALA A N 1
ATOM 1007 C CA . ALA A 1 138 ? -2.710 -1.161 -3.220 1.00 97.44 138 ALA A CA 1
ATOM 1008 C C . ALA A 1 138 ? -1.228 -1.316 -3.582 1.00 97.44 138 ALA A C 1
ATOM 1010 O O . ALA A 1 138 ? -0.599 -0.376 -4.070 1.00 97.44 138 ALA A O 1
ATOM 1011 N N . ILE A 1 139 ? -0.679 -2.508 -3.362 1.00 96.56 139 ILE A N 1
ATOM 1012 C CA . ILE A 1 139 ? 0.725 -2.846 -3.602 1.00 96.56 139 ILE A CA 1
ATOM 1013 C C . ILE A 1 139 ? 0.830 -3.879 -4.719 1.00 96.56 139 ILE A C 1
ATOM 1015 O O . ILE A 1 139 ? 0.141 -4.895 -4.685 1.00 96.56 139 ILE A O 1
ATOM 1019 N N . ALA A 1 140 ? 1.746 -3.665 -5.662 1.00 96.38 140 ALA A N 1
ATOM 1020 C CA . ALA A 1 140 ? 2.160 -4.676 -6.630 1.00 96.38 140 ALA A CA 1
ATOM 1021 C C . ALA A 1 140 ? 3.684 -4.677 -6.772 1.00 96.38 140 ALA A C 1
ATOM 1023 O O . ALA A 1 140 ? 4.300 -3.621 -6.904 1.00 96.38 140 ALA A O 1
ATOM 1024 N N . ALA A 1 141 ? 4.307 -5.856 -6.774 1.00 94.56 141 ALA A N 1
ATOM 1025 C CA . ALA A 1 141 ? 5.756 -5.973 -6.935 1.00 94.56 141 ALA A CA 1
ATOM 1026 C C . ALA A 1 141 ? 6.152 -7.181 -7.781 1.00 94.56 141 ALA A C 1
ATOM 1028 O O . ALA A 1 141 ? 5.494 -8.219 -7.733 1.00 94.56 141 ALA A O 1
ATOM 1029 N N . ASN A 1 142 ? 7.259 -7.075 -8.516 1.00 92.94 142 ASN A N 1
ATOM 1030 C CA . ASN A 1 142 ? 7.771 -8.185 -9.326 1.00 92.94 142 ASN A CA 1
ATOM 1031 C C . ASN A 1 142 ? 8.558 -9.226 -8.502 1.00 92.94 142 ASN A C 1
ATOM 1033 O O . ASN A 1 142 ? 8.631 -10.390 -8.900 1.00 92.94 142 ASN A O 1
ATOM 1037 N N . LEU A 1 143 ? 9.135 -8.818 -7.363 1.00 89.62 143 LEU A N 1
ATOM 1038 C CA . LEU A 1 143 ? 9.866 -9.666 -6.416 1.00 89.62 143 LEU A CA 1
ATOM 1039 C C . LEU A 1 143 ? 9.150 -9.685 -5.071 1.00 89.62 143 LEU A C 1
ATOM 1041 O O . LEU A 1 143 ? 9.275 -8.742 -4.286 1.00 89.62 143 LEU A O 1
ATOM 1045 N N . GLY A 1 144 ? 8.429 -10.786 -4.850 1.00 85.50 144 GLY A N 1
ATOM 1046 C CA . GLY A 1 144 ? 7.619 -11.072 -3.671 1.00 85.50 144 GLY A CA 1
ATOM 1047 C C . GLY A 1 144 ? 6.481 -10.061 -3.425 1.00 85.50 144 GLY A C 1
ATOM 1048 O O . GLY A 1 144 ? 6.615 -8.866 -3.680 1.00 85.50 144 GLY A O 1
ATOM 1049 N N . GLY A 1 145 ? 5.343 -10.527 -2.914 1.00 88.00 145 GLY A N 1
ATOM 1050 C CA . GLY A 1 145 ? 4.209 -9.658 -2.596 1.00 88.00 145 GLY A CA 1
ATOM 1051 C C . GLY A 1 145 ? 4.290 -9.033 -1.203 1.00 88.00 145 GLY A C 1
ATOM 1052 O O . GLY A 1 145 ? 5.244 -9.240 -0.453 1.00 88.00 145 GLY A O 1
ATOM 1053 N N . ALA A 1 146 ? 3.279 -8.240 -0.855 1.00 91.06 146 ALA A N 1
ATOM 1054 C CA . ALA A 1 146 ? 3.141 -7.699 0.492 1.00 91.06 146 ALA A CA 1
ATOM 1055 C C . ALA A 1 146 ? 2.947 -8.826 1.520 1.00 91.06 146 ALA A C 1
ATOM 1057 O O . ALA A 1 146 ? 2.264 -9.816 1.254 1.00 91.06 146 ALA A O 1
ATOM 1058 N N . CYS A 1 147 ? 3.526 -8.645 2.701 1.00 93.75 147 CYS A N 1
ATOM 1059 C CA . CYS A 1 147 ? 3.219 -9.439 3.879 1.00 93.75 147 CYS A CA 1
ATOM 1060 C C . CYS A 1 147 ? 2.352 -8.595 4.808 1.00 93.75 147 CYS A C 1
ATOM 1062 O O . CYS A 1 147 ? 2.748 -7.479 5.128 1.00 93.75 147 CYS A O 1
ATOM 1064 N N . VAL A 1 148 ? 1.217 -9.113 5.269 1.00 95.31 148 VAL A N 1
ATOM 1065 C CA . VAL A 1 148 ? 0.282 -8.395 6.147 1.00 95.31 148 VAL A CA 1
ATOM 1066 C C . VAL A 1 148 ? -0.034 -9.224 7.385 1.00 95.31 148 VAL A C 1
ATOM 1068 O O . VAL A 1 148 ? -0.041 -10.451 7.323 1.00 95.31 148 VAL A O 1
ATOM 1071 N N . ALA A 1 149 ? -0.283 -8.579 8.519 1.00 95.38 149 ALA A N 1
ATOM 1072 C CA . ALA A 1 149 ? -0.724 -9.282 9.718 1.00 95.38 149 ALA A CA 1
ATOM 1073 C C . ALA A 1 149 ? -2.159 -9.796 9.527 1.00 95.38 149 ALA A C 1
ATOM 1075 O O . ALA A 1 149 ? -2.998 -9.097 8.957 1.00 95.38 149 ALA A O 1
ATOM 1076 N N . ALA A 1 150 ? -2.426 -11.013 10.002 1.00 92.38 150 ALA A N 1
ATOM 1077 C CA . ALA A 1 150 ? -3.702 -11.712 9.819 1.00 92.38 150 ALA A CA 1
ATOM 1078 C C . ALA A 1 150 ? -4.504 -11.872 11.122 1.00 92.38 150 ALA A C 1
ATOM 1080 O O . ALA A 1 150 ? -5.616 -12.395 11.111 1.00 92.38 150 ALA A O 1
ATOM 1081 N N . GLU A 1 151 ? -3.948 -11.441 12.252 1.00 89.81 151 GLU A N 1
ATOM 1082 C CA . GLU A 1 151 ? -4.597 -11.496 13.560 1.00 89.81 151 GLU A CA 1
ATOM 1083 C C . GLU A 1 151 ? -4.460 -10.168 14.297 1.00 89.81 151 GLU A C 1
ATOM 1085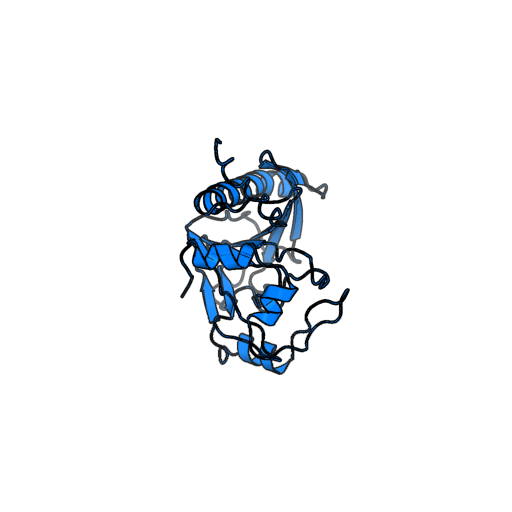 O O . GLU A 1 151 ? -3.564 -9.380 14.000 1.00 89.81 151 GLU A O 1
ATOM 1090 N N .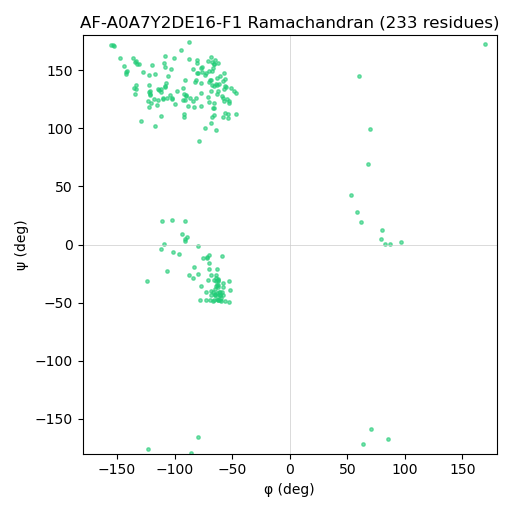 ALA A 1 152 ? -5.354 -9.912 15.253 1.00 91.62 152 ALA A N 1
ATOM 1091 C CA . ALA A 1 152 ? -5.340 -8.677 16.025 1.00 91.62 152 ALA A CA 1
ATOM 1092 C C . ALA A 1 152 ? -4.003 -8.476 16.753 1.00 91.62 152 ALA A C 1
ATOM 1094 O O . ALA A 1 152 ? -3.427 -9.411 17.309 1.00 91.62 152 ALA A O 1
ATOM 1095 N N . ILE A 1 153 ? -3.537 -7.230 16.783 1.00 93.44 153 ILE A N 1
ATOM 1096 C CA . ILE A 1 153 ? -2.274 -6.853 17.422 1.00 93.44 153 ILE A CA 1
ATOM 1097 C C . ILE A 1 153 ? -2.519 -5.896 18.577 1.00 93.44 153 ILE A C 1
ATOM 1099 O O . ILE A 1 153 ? -3.424 -5.063 18.535 1.00 93.44 153 ILE A O 1
ATOM 1103 N N . SER A 1 154 ? -1.689 -5.991 19.610 1.00 90.19 154 SER A N 1
ATOM 1104 C CA . SER A 1 154 ? -1.696 -5.021 20.703 1.00 90.19 154 SER A CA 1
ATOM 1105 C C . SER A 1 154 ? -1.201 -3.666 20.204 1.00 90.19 154 SER A C 1
ATOM 1107 O O . SER A 1 154 ? -0.146 -3.584 19.574 1.00 90.19 154 SER A O 1
ATOM 1109 N N . ILE A 1 155 ? -1.932 -2.602 20.530 1.00 88.31 155 ILE A N 1
ATOM 1110 C CA . ILE A 1 155 ? -1.551 -1.232 20.184 1.00 88.31 155 ILE A CA 1
ATOM 1111 C C . ILE A 1 155 ? -1.629 -0.306 21.389 1.00 88.31 155 ILE A C 1
ATOM 1113 O O . ILE A 1 155 ? -2.405 -0.500 22.326 1.00 88.31 155 ILE A O 1
ATOM 1117 N N . THR A 1 156 ? -0.855 0.772 21.320 1.00 86.50 156 THR A N 1
ATOM 1118 C CA . THR A 1 156 ? -1.148 1.959 22.120 1.00 86.50 156 THR A CA 1
ATOM 1119 C C . THR A 1 156 ? -2.180 2.786 21.370 1.00 86.50 156 THR A C 1
ATOM 1121 O O . THR A 1 156 ? -1.941 3.164 20.224 1.00 86.50 156 THR A O 1
ATOM 1124 N N . HIS A 1 157 ? -3.317 3.072 22.009 1.00 84.56 157 HIS A N 1
ATOM 1125 C CA . HIS A 1 157 ? -4.351 3.917 21.409 1.00 84.56 157 HIS A CA 1
ATOM 1126 C C . HIS A 1 157 ? -3.770 5.285 21.024 1.00 84.56 157 HIS A C 1
ATOM 1128 O O . HIS A 1 157 ? -3.222 5.974 21.897 1.00 84.56 157 HIS A O 1
ATOM 1134 N N . PRO A 1 158 ? -3.876 5.690 19.748 1.00 90.00 158 PRO A N 1
ATOM 1135 C CA . PRO A 1 158 ? -3.326 6.954 19.291 1.00 90.00 158 PRO A CA 1
ATOM 1136 C C . PRO A 1 158 ? -4.123 8.123 19.869 1.00 90.00 158 PRO A C 1
ATOM 1138 O O . PRO A 1 158 ? -5.333 8.045 20.089 1.00 90.00 158 PRO A O 1
ATOM 1141 N N . GLN A 1 159 ? -3.442 9.244 20.091 1.00 91.62 159 GLN A N 1
ATOM 1142 C CA . GLN A 1 159 ? -4.122 10.518 20.316 1.00 91.62 159 GLN A CA 1
ATOM 1143 C C . GLN A 1 159 ? -4.475 11.155 18.964 1.00 91.62 159 GLN A C 1
ATOM 1145 O O . GLN A 1 159 ? -3.745 10.933 17.992 1.00 91.62 159 GLN A O 1
ATOM 1150 N N . PRO A 1 160 ? -5.544 11.966 18.870 1.00 94.69 160 PRO A N 1
ATOM 1151 C CA . PRO A 1 160 ? -5.809 12.744 17.665 1.00 94.69 160 PRO A CA 1
ATOM 1152 C C . PRO A 1 160 ? -4.571 13.540 17.223 1.00 94.69 160 PRO A C 1
ATOM 1154 O O . PRO A 1 160 ? -3.891 14.143 18.058 1.00 94.69 160 PRO A O 1
ATOM 1157 N N . GLY A 1 161 ? -4.260 13.508 15.928 1.00 94.81 161 GLY A N 1
ATOM 1158 C CA . GLY A 1 161 ? -3.076 14.144 15.350 1.00 94.81 161 GLY A CA 1
ATOM 1159 C C . GLY A 1 161 ? -1.765 13.359 15.513 1.00 94.81 161 GLY A C 1
ATOM 1160 O O . GLY A 1 161 ? -0.697 13.924 15.284 1.00 94.81 161 GLY A O 1
ATOM 1161 N N . THR A 1 162 ? -1.810 12.081 15.913 1.00 94.25 162 THR A N 1
ATOM 1162 C CA . THR A 1 162 ? -0.624 11.201 16.026 1.00 94.25 162 THR A CA 1
ATOM 1163 C C . THR A 1 162 ? -0.736 9.979 15.118 1.00 94.25 162 THR A C 1
ATOM 1165 O O . THR A 1 162 ? -1.840 9.567 14.785 1.00 94.25 162 THR A O 1
ATOM 1168 N N . GLN A 1 163 ? 0.384 9.391 14.698 1.00 92.12 163 GLN A N 1
ATOM 1169 C CA . GLN A 1 163 ? 0.381 8.099 13.997 1.00 92.12 163 GLN A CA 1
ATOM 1170 C C . GLN A 1 163 ? 0.266 6.937 14.991 1.00 92.12 163 GLN A C 1
ATOM 1172 O O . GLN A 1 163 ? 0.622 7.082 16.166 1.00 92.12 163 GLN A O 1
ATOM 1177 N N . LEU A 1 164 ? -0.174 5.767 14.515 1.00 91.62 164 LEU A N 1
ATOM 1178 C CA . LEU A 1 164 ? -0.063 4.541 15.297 1.00 91.62 164 LEU A CA 1
ATOM 1179 C C . LEU A 1 164 ? 1.404 4.212 15.579 1.00 91.62 164 LEU A C 1
ATOM 1181 O O . LEU A 1 164 ? 2.257 4.209 14.692 1.00 91.62 164 LEU A O 1
ATOM 1185 N N . ALA A 1 165 ? 1.687 3.904 16.841 1.00 90.50 165 ALA A N 1
ATOM 1186 C CA . ALA A 1 165 ? 2.996 3.439 17.260 1.00 90.50 165 ALA A CA 1
ATOM 1187 C C . ALA A 1 165 ? 3.045 1.909 17.199 1.00 90.50 165 ALA A C 1
ATOM 1189 O O . ALA A 1 165 ? 2.246 1.228 17.845 1.00 90.50 165 ALA A O 1
ATOM 1190 N N . LEU A 1 166 ? 4.017 1.373 16.460 1.00 92.50 166 LEU A N 1
ATOM 1191 C CA . LEU A 1 166 ? 4.302 -0.056 16.453 1.00 92.50 166 LEU A CA 1
ATOM 1192 C C . LEU A 1 166 ? 5.196 -0.414 17.645 1.00 92.50 166 LEU A C 1
ATOM 1194 O O . LEU A 1 166 ? 6.326 0.064 17.750 1.00 92.50 166 LEU A O 1
ATOM 1198 N N . ALA A 1 167 ? 4.693 -1.265 18.538 1.00 92.88 167 ALA A N 1
ATOM 1199 C CA . ALA A 1 167 ? 5.478 -1.780 19.653 1.00 92.88 167 ALA A CA 1
ATOM 1200 C C . ALA A 1 167 ? 6.577 -2.737 19.159 1.00 92.88 167 ALA A C 1
ATOM 1202 O O . ALA A 1 167 ? 6.350 -3.541 18.250 1.00 92.88 167 ALA A O 1
ATOM 1203 N N . SER A 1 168 ? 7.759 -2.678 19.778 1.00 93.75 168 SER A N 1
ATOM 1204 C CA . SER A 1 168 ? 8.924 -3.476 19.373 1.00 93.75 168 SER A CA 1
ATOM 1205 C C . SER A 1 168 ? 8.647 -4.978 19.411 1.00 93.75 168 SER A C 1
ATOM 1207 O O . SER A 1 168 ? 9.036 -5.693 18.494 1.00 93.75 168 SER A O 1
ATOM 1209 N N . GLU A 1 169 ? 7.932 -5.455 20.430 1.00 95.06 169 GLU A N 1
ATOM 1210 C CA . GLU A 1 169 ? 7.539 -6.859 20.562 1.00 95.06 169 GLU A CA 1
ATOM 1211 C C . GLU A 1 169 ? 6.618 -7.328 19.425 1.00 95.06 169 GLU A C 1
ATOM 1213 O O . GLU A 1 169 ? 6.749 -8.457 18.955 1.00 95.06 169 GLU A O 1
ATOM 1218 N N . VAL A 1 170 ? 5.732 -6.461 18.923 1.00 94.88 170 VAL A N 1
ATOM 1219 C CA . VAL A 1 170 ? 4.864 -6.772 17.777 1.00 94.88 170 VAL A CA 1
ATOM 1220 C C . VAL A 1 170 ? 5.684 -6.787 16.487 1.00 94.88 170 VAL A C 1
ATOM 1222 O O . VAL A 1 170 ? 5.521 -7.688 15.667 1.00 94.88 170 VAL A O 1
ATOM 1225 N N . ALA A 1 171 ? 6.610 -5.837 16.323 1.00 94.62 171 ALA A N 1
ATOM 1226 C CA . ALA A 1 171 ? 7.527 -5.811 15.185 1.00 94.62 171 ALA A CA 1
ATOM 1227 C C . ALA A 1 171 ? 8.406 -7.075 15.124 1.00 94.62 171 ALA A C 1
ATOM 1229 O O . ALA A 1 171 ? 8.573 -7.673 14.056 1.00 94.62 171 ALA A O 1
ATOM 1230 N N . GLU A 1 172 ? 8.938 -7.514 16.266 1.00 94.69 172 GLU A N 1
ATOM 1231 C CA . GLU A 1 172 ? 9.709 -8.752 16.380 1.00 94.69 172 GLU A CA 1
ATOM 1232 C C . GLU A 1 172 ? 8.836 -9.978 16.092 1.00 94.69 172 GLU A C 1
ATOM 1234 O O . GLU A 1 172 ? 9.250 -10.857 15.330 1.00 94.69 172 GLU A O 1
ATOM 1239 N N . ALA A 1 173 ? 7.610 -10.026 16.622 1.00 94.62 173 ALA A N 1
ATOM 1240 C CA . ALA A 1 173 ? 6.692 -11.135 16.385 1.00 94.62 173 ALA A CA 1
ATOM 1241 C C . ALA A 1 173 ? 6.300 -11.269 14.902 1.00 94.62 173 ALA A C 1
ATOM 1243 O O . ALA A 1 173 ? 6.313 -12.369 14.344 1.00 94.62 173 ALA A O 1
ATOM 1244 N N . PHE A 1 174 ? 6.033 -10.142 14.235 1.00 94.75 174 PHE A N 1
ATOM 1245 C CA . PHE A 1 174 ? 5.754 -10.082 12.800 1.00 94.75 174 PHE A CA 1
ATOM 1246 C C . PHE A 1 174 ? 6.953 -10.546 11.964 1.00 94.75 174 PHE A C 1
ATOM 1248 O O . PHE A 1 174 ? 6.812 -11.361 11.048 1.00 94.75 174 PHE A O 1
ATOM 1255 N N . THR A 1 175 ? 8.149 -10.047 12.290 1.00 92.50 175 THR A N 1
ATOM 1256 C CA . THR A 1 175 ? 9.388 -10.362 11.559 1.00 92.50 175 THR A CA 1
ATOM 1257 C C . THR A 1 175 ? 9.776 -11.831 11.725 1.00 92.50 175 THR A C 1
ATOM 1259 O O . THR A 1 175 ? 10.168 -12.489 10.764 1.00 92.50 175 THR A O 1
ATOM 1262 N N . SER A 1 176 ? 9.627 -12.370 12.937 1.00 92.44 176 SER A N 1
ATOM 1263 C CA . SER A 1 176 ? 9.924 -13.770 13.265 1.00 92.44 176 SER A CA 1
ATOM 1264 C C . SER A 1 176 ? 8.831 -14.759 12.847 1.00 92.44 176 SER A C 1
ATOM 1266 O O . SER A 1 176 ? 9.005 -15.960 13.051 1.00 92.44 176 SER A O 1
ATOM 1268 N N . ARG A 1 177 ? 7.722 -14.279 12.261 1.00 92.44 177 ARG A N 1
ATOM 1269 C CA . ARG A 1 177 ? 6.553 -15.091 11.869 1.00 92.44 177 ARG A CA 1
ATOM 1270 C C . ARG A 1 177 ? 5.908 -15.844 13.037 1.00 92.44 177 ARG A C 1
ATOM 1272 O O . ARG A 1 177 ? 5.328 -16.910 12.849 1.00 92.44 177 ARG A O 1
ATOM 1279 N N . THR A 1 178 ? 6.031 -15.306 14.248 1.00 95.00 178 THR A N 1
ATOM 1280 C CA . THR A 1 178 ? 5.320 -15.820 15.429 1.00 95.00 178 THR A CA 1
ATOM 1281 C C . THR A 1 178 ? 3.939 -15.190 15.577 1.00 95.00 178 THR A C 1
ATOM 1283 O O . THR A 1 178 ? 3.046 -15.834 16.118 1.00 95.00 178 THR A O 1
ATOM 1286 N N . LEU A 1 179 ? 3.759 -13.979 15.040 1.00 93.94 179 LEU A N 1
ATOM 1287 C CA . LEU A 1 179 ? 2.455 -13.419 14.698 1.00 93.94 179 LEU A CA 1
ATOM 1288 C C . LEU A 1 179 ? 1.964 -14.050 13.387 1.00 93.94 179 LEU A C 1
ATOM 1290 O O . LEU A 1 179 ? 2.749 -14.198 12.443 1.00 93.94 179 LEU A O 1
ATOM 1294 N N . ALA A 1 180 ? 0.678 -14.385 13.305 1.00 93.56 180 ALA A N 1
ATOM 1295 C CA . ALA A 1 180 ? 0.070 -14.870 12.072 1.00 93.56 180 ALA A CA 1
ATOM 1296 C C . ALA A 1 180 ? 0.112 -13.793 10.974 1.00 93.56 180 ALA A C 1
ATOM 1298 O O . ALA A 1 180 ? -0.313 -12.651 11.173 1.00 93.56 180 ALA A O 1
ATOM 1299 N N . VAL A 1 181 ? 0.600 -14.173 9.792 1.00 93.81 181 VAL A N 1
ATOM 1300 C CA . VAL A 1 181 ? 0.705 -13.290 8.626 1.00 93.81 181 VAL A CA 1
ATOM 1301 C C . VAL A 1 181 ? 0.174 -13.956 7.367 1.00 93.81 181 VAL A C 1
ATOM 1303 O O . VAL A 1 181 ? 0.209 -15.179 7.232 1.00 93.81 181 VAL A O 1
ATOM 1306 N N . ASP A 1 182 ? -0.245 -13.120 6.426 1.00 92.88 182 ASP A N 1
ATOM 1307 C CA . ASP A 1 182 ? -0.531 -13.494 5.053 1.00 92.88 182 ASP A CA 1
ATOM 1308 C C . ASP A 1 182 ? 0.486 -12.878 4.104 1.00 92.88 182 ASP A C 1
ATOM 1310 O O . ASP A 1 182 ? 0.759 -11.679 4.145 1.00 92.88 182 ASP A O 1
ATOM 1314 N N . GLU A 1 183 ? 1.031 -13.708 3.222 1.00 91.88 183 GLU A N 1
ATOM 1315 C CA . GLU A 1 183 ? 1.980 -13.293 2.196 1.00 91.88 183 GLU A CA 1
ATOM 1316 C C . GLU A 1 183 ? 1.320 -13.388 0.827 1.00 91.88 183 GLU A C 1
ATOM 1318 O O . GLU A 1 183 ? 0.809 -14.438 0.427 1.00 91.88 183 GLU A O 1
ATOM 1323 N N . ALA A 1 184 ? 1.330 -12.280 0.097 1.00 90.56 184 ALA A N 1
ATOM 1324 C CA . ALA A 1 184 ? 0.920 -12.287 -1.289 1.00 90.56 184 ALA A CA 1
ATOM 1325 C C . ALA A 1 184 ? 2.042 -12.811 -2.188 1.00 90.56 184 ALA A C 1
ATOM 1327 O O . ALA A 1 184 ? 3.230 -12.566 -1.937 1.00 90.56 184 ALA A O 1
ATOM 1328 N N . PRO A 1 185 ? 1.686 -13.481 -3.290 1.00 90.62 185 PRO A N 1
ATOM 1329 C CA . PRO A 1 185 ? 2.659 -13.825 -4.308 1.00 90.62 185 PRO A CA 1
ATOM 1330 C C . PRO A 1 185 ? 3.158 -12.567 -5.035 1.00 90.62 185 PRO A C 1
ATOM 1332 O O . PRO A 1 185 ? 2.545 -11.497 -5.021 1.00 90.62 185 PRO A O 1
ATOM 1335 N N . ALA A 1 186 ? 4.302 -12.709 -5.700 1.00 91.94 186 ALA A N 1
ATOM 1336 C CA . ALA A 1 186 ? 4.786 -11.696 -6.627 1.00 91.94 186 ALA A CA 1
ATOM 1337 C C . ALA A 1 186 ? 3.809 -11.513 -7.801 1.00 91.94 186 ALA A C 1
ATOM 1339 O O . ALA A 1 186 ? 3.109 -12.445 -8.191 1.00 91.94 186 ALA A O 1
ATOM 1340 N N . ASN A 1 187 ? 3.847 -10.340 -8.429 1.00 94.31 187 ASN A N 1
ATOM 1341 C CA . ASN A 1 187 ? 3.047 -9.966 -9.596 1.00 94.31 187 ASN A CA 1
ATOM 1342 C C . ASN A 1 187 ? 1.531 -9.958 -9.381 1.00 94.31 187 ASN A C 1
ATOM 1344 O O . ASN A 1 187 ? 0.797 -9.950 -10.369 1.00 94.31 187 ASN A O 1
ATOM 1348 N N . GLU A 1 188 ? 1.066 -9.894 -8.138 1.00 95.00 188 GLU A N 1
ATOM 1349 C CA . GLU A 1 188 ? -0.334 -9.633 -7.808 1.00 95.00 188 GLU A CA 1
ATOM 1350 C C . GLU A 1 188 ? -0.521 -8.240 -7.211 1.00 95.00 188 GLU A C 1
ATOM 1352 O O . GLU A 1 188 ? 0.401 -7.683 -6.611 1.00 95.00 188 GLU A O 1
ATOM 1357 N N . ILE A 1 189 ? -1.723 -7.688 -7.390 1.00 96.31 189 ILE A N 1
ATOM 1358 C CA . ILE A 1 189 ? -2.160 -6.499 -6.658 1.00 96.31 189 ILE A CA 1
ATOM 1359 C C . ILE A 1 189 ? -2.758 -6.948 -5.338 1.00 96.31 189 ILE A C 1
ATOM 1361 O O . ILE A 1 189 ? -3.705 -7.733 -5.314 1.00 96.31 189 ILE A O 1
ATOM 1365 N N . VAL A 1 190 ? -2.245 -6.381 -4.259 1.00 95.75 190 VAL A N 1
ATOM 1366 C CA . VAL A 1 190 ? -2.722 -6.603 -2.902 1.00 95.75 190 VAL A CA 1
ATOM 1367 C C . VAL A 1 190 ? -3.295 -5.304 -2.385 1.00 95.75 190 VAL A C 1
ATOM 1369 O O . VAL A 1 190 ? -2.597 -4.297 -2.379 1.00 95.75 190 VAL A O 1
ATOM 1372 N N . LEU A 1 191 ? -4.547 -5.329 -1.954 1.00 96.69 191 LEU A N 1
ATOM 1373 C CA . LEU A 1 191 ? -5.279 -4.178 -1.459 1.00 96.69 191 LEU A CA 1
ATOM 1374 C C . LEU A 1 191 ? -5.584 -4.358 0.026 1.00 96.69 191 LEU A C 1
ATOM 1376 O O . LEU A 1 191 ? -6.064 -5.411 0.439 1.00 96.69 191 LEU A O 1
ATOM 1380 N N . PHE A 1 192 ? -5.329 -3.334 0.830 1.00 95.94 192 PHE A N 1
ATOM 1381 C CA . PHE A 1 192 ? -5.669 -3.320 2.250 1.00 95.94 192 PHE A CA 1
ATOM 1382 C C . PHE A 1 192 ? -6.014 -1.909 2.738 1.00 95.94 192 PHE A C 1
ATOM 1384 O O . PHE A 1 192 ? -5.683 -0.929 2.062 1.00 95.94 192 PHE A O 1
ATOM 1391 N N . PRO A 1 193 ? -6.721 -1.776 3.873 1.00 94.62 193 PRO A N 1
ATOM 1392 C CA . PRO A 1 193 ? -7.016 -0.469 4.445 1.00 94.62 193 PRO A CA 1
ATOM 1393 C C . PRO A 1 193 ? -5.725 0.246 4.854 1.00 94.62 193 PRO A C 1
ATOM 1395 O O . PRO A 1 193 ? -4.822 -0.376 5.409 1.00 94.62 193 PRO A O 1
ATOM 1398 N N . GLN A 1 194 ? -5.620 1.543 4.558 1.00 94.38 194 GLN A N 1
ATOM 1399 C CA . GLN A 1 194 ? -4.382 2.286 4.812 1.00 94.38 194 GLN A CA 1
ATOM 1400 C C . GLN A 1 194 ? -4.114 2.458 6.300 1.00 94.38 194 GLN A C 1
ATOM 1402 O O . GLN A 1 194 ? -2.980 2.266 6.727 1.00 94.38 194 GLN A O 1
ATOM 1407 N N . PHE A 1 195 ? -5.149 2.802 7.067 1.00 94.00 195 PHE A N 1
ATOM 1408 C CA . PHE A 1 195 ? -5.023 2.966 8.505 1.00 94.00 195 PHE A CA 1
ATOM 1409 C C . PHE A 1 195 ? -5.075 1.621 9.242 1.00 94.00 195 PHE A C 1
ATOM 1411 O O . PHE A 1 195 ? -6.043 0.871 9.113 1.00 94.00 195 PHE A O 1
ATOM 1418 N N . GLY A 1 196 ? -4.067 1.348 10.066 1.00 92.69 196 GLY A N 1
ATOM 1419 C CA . GLY A 1 196 ? -4.080 0.270 11.051 1.00 92.69 196 GLY A CA 1
ATOM 1420 C C . GLY A 1 196 ? -3.720 -1.129 10.552 1.00 92.69 196 GLY A C 1
ATOM 1421 O O . GLY A 1 196 ? -3.678 -2.059 11.361 1.00 92.69 196 GLY A O 1
ATOM 1422 N N . GLN A 1 197 ? -3.406 -1.307 9.268 1.00 95.81 197 GLN A N 1
ATOM 1423 C CA . GLN A 1 197 ? -2.939 -2.593 8.749 1.00 95.81 197 GLN A CA 1
ATOM 1424 C C . GLN A 1 197 ? -1.406 -2.686 8.796 1.00 95.81 197 GLN A C 1
ATOM 1426 O O . GLN A 1 197 ? -0.691 -2.047 8.020 1.00 95.81 197 GLN A O 1
ATOM 1431 N N . LEU A 1 198 ? -0.892 -3.531 9.692 1.00 96.19 198 LEU A N 1
ATOM 1432 C CA . LEU A 1 198 ? 0.531 -3.829 9.811 1.00 96.19 198 LEU A CA 1
ATOM 1433 C C . LEU A 1 198 ? 0.983 -4.658 8.613 1.00 96.19 198 LEU A C 1
ATOM 1435 O O . LEU A 1 198 ? 0.402 -5.713 8.321 1.00 96.19 198 LEU A O 1
ATOM 1439 N N . HIS A 1 199 ? 2.033 -4.196 7.940 1.00 95.75 199 HIS A N 1
ATOM 1440 C CA . HIS A 1 199 ? 2.557 -4.870 6.764 1.00 95.75 199 HIS A CA 1
ATOM 1441 C C . HIS A 1 199 ? 4.048 -4.597 6.529 1.00 95.75 199 HIS A C 1
ATOM 1443 O O . HIS A 1 199 ? 4.683 -3.782 7.202 1.00 95.75 199 HIS A O 1
ATOM 1449 N N . SER A 1 200 ? 4.624 -5.325 5.573 1.00 94.00 200 SER A N 1
ATOM 1450 C CA . SER A 1 200 ? 5.997 -5.141 5.103 1.00 94.00 200 SER A CA 1
ATOM 1451 C C . SER A 1 200 ? 6.183 -5.655 3.671 1.00 94.00 200 SER A C 1
ATOM 1453 O O . SER A 1 200 ? 5.334 -6.356 3.111 1.00 94.00 200 SER A O 1
ATOM 1455 N N . GLY A 1 201 ? 7.356 -5.376 3.093 1.00 87.06 201 GLY A N 1
ATOM 1456 C CA . GLY A 1 201 ? 7.879 -6.185 1.992 1.00 87.06 201 GLY A CA 1
ATOM 1457 C C . GLY A 1 201 ? 8.194 -7.621 2.444 1.00 87.06 201 GLY A C 1
ATOM 1458 O O . GLY A 1 201 ? 8.377 -7.863 3.643 1.00 87.06 201 GLY A O 1
ATOM 1459 N N . PRO A 1 202 ? 8.267 -8.581 1.514 1.00 79.31 202 PRO A N 1
ATOM 1460 C CA . PRO A 1 202 ? 8.617 -9.957 1.831 1.00 79.31 202 PRO A CA 1
ATOM 1461 C C . PRO A 1 202 ? 10.120 -10.073 2.076 1.00 79.31 202 PRO A C 1
ATOM 1463 O O . PRO A 1 202 ? 10.918 -9.328 1.501 1.00 79.31 202 PRO A O 1
ATOM 1466 N N . THR A 1 203 ? 10.517 -11.057 2.878 1.00 75.75 203 THR A N 1
ATOM 1467 C CA . THR A 1 203 ? 11.928 -11.427 3.002 1.00 75.75 203 THR A CA 1
ATOM 1468 C C . THR A 1 203 ? 12.401 -12.037 1.691 1.00 75.75 203 THR A C 1
ATOM 1470 O O . THR A 1 203 ? 12.001 -13.145 1.334 1.00 75.75 203 THR A O 1
ATOM 1473 N N . LEU A 1 204 ? 13.258 -11.318 0.968 1.00 77.31 204 LEU A N 1
ATOM 1474 C CA . LEU A 1 204 ? 13.902 -11.851 -0.228 1.00 77.31 204 LEU A CA 1
ATOM 1475 C C . LEU A 1 204 ? 15.041 -12.788 0.193 1.00 77.31 204 LEU A C 1
ATOM 1477 O O . LEU A 1 204 ? 15.857 -12.458 1.056 1.00 77.31 204 LEU A O 1
ATOM 1481 N N . LEU A 1 205 ? 15.071 -13.992 -0.377 1.00 65.75 205 LEU A N 1
ATOM 1482 C CA . LEU A 1 205 ? 16.089 -14.992 -0.060 1.00 65.75 205 LEU A CA 1
ATOM 1483 C C . LEU A 1 205 ? 17.382 -14.692 -0.830 1.00 65.75 205 LEU A C 1
ATOM 1485 O O . LEU A 1 205 ? 17.362 -14.100 -1.905 1.00 65.75 205 LEU A O 1
ATOM 1489 N N . GLY A 1 206 ? 18.523 -15.176 -0.328 1.00 61.75 206 GLY A N 1
ATOM 1490 C CA . GLY A 1 206 ? 19.842 -14.948 -0.946 1.00 61.75 206 GLY A CA 1
ATOM 1491 C C . GLY A 1 206 ? 19.998 -15.446 -2.394 1.00 61.75 206 GLY A C 1
ATOM 1492 O O . GLY A 1 206 ? 20.985 -15.122 -3.047 1.00 61.75 206 GLY A O 1
ATOM 1493 N N . THR A 1 207 ? 19.033 -16.204 -2.922 1.00 64.00 207 THR A N 1
ATOM 1494 C CA . THR A 1 207 ? 18.943 -16.579 -4.342 1.00 64.00 207 THR A CA 1
ATOM 1495 C C . THR A 1 207 ? 18.577 -15.415 -5.266 1.00 64.00 207 THR A C 1
ATOM 1497 O O . THR A 1 207 ? 18.778 -15.529 -6.471 1.00 64.00 207 THR A O 1
ATOM 1500 N N . ASP A 1 208 ? 18.071 -14.306 -4.724 1.00 71.69 208 ASP A N 1
ATOM 1501 C CA . ASP A 1 208 ? 17.708 -13.097 -5.474 1.00 71.69 208 ASP A CA 1
ATOM 1502 C C . ASP A 1 208 ? 18.839 -12.053 -5.522 1.00 71.69 208 ASP A C 1
ATOM 1504 O O . ASP A 1 208 ? 18.635 -10.933 -5.994 1.00 71.69 208 ASP A O 1
ATOM 1508 N N . ALA A 1 209 ? 20.043 -12.411 -5.060 1.00 67.56 209 ALA A N 1
ATOM 1509 C CA . ALA A 1 209 ? 21.206 -11.532 -5.077 1.00 67.56 209 ALA A CA 1
ATOM 1510 C C . ALA A 1 209 ? 21.480 -10.991 -6.495 1.00 67.56 209 ALA A C 1
ATOM 1512 O O . ALA A 1 209 ? 21.632 -11.751 -7.452 1.0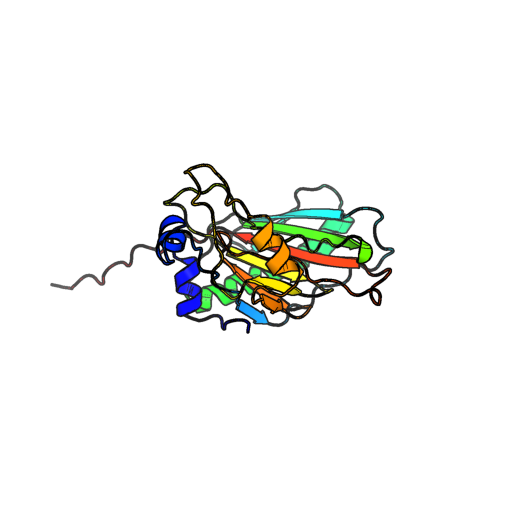0 67.56 209 ALA A O 1
ATOM 1513 N N . GLY A 1 210 ? 21.545 -9.661 -6.621 1.00 74.69 210 GLY A N 1
ATOM 1514 C CA . GLY A 1 210 ? 21.764 -8.963 -7.893 1.00 74.69 210 GLY A CA 1
ATOM 1515 C C . GLY A 1 210 ? 20.501 -8.659 -8.706 1.00 74.69 210 GLY A C 1
ATOM 1516 O O . GLY A 1 210 ? 20.618 -8.078 -9.784 1.00 74.69 210 GLY A O 1
ATOM 1517 N N . ARG A 1 211 ? 19.306 -9.019 -8.219 1.00 86.44 211 ARG A N 1
ATOM 1518 C CA . ARG A 1 211 ? 18.029 -8.609 -8.827 1.00 86.44 211 ARG A CA 1
ATOM 1519 C C . ARG A 1 211 ? 17.568 -7.254 -8.286 1.00 86.44 211 ARG A C 1
ATOM 1521 O O . ARG A 1 211 ? 17.950 -6.853 -7.188 1.00 86.44 211 ARG A O 1
ATOM 1528 N N . THR A 1 212 ? 16.681 -6.595 -9.028 1.00 90.38 212 THR A N 1
ATOM 1529 C CA . THR A 1 212 ? 16.006 -5.361 -8.601 1.00 90.38 212 THR A CA 1
ATOM 1530 C C . THR A 1 212 ? 14.534 -5.637 -8.328 1.00 90.38 212 THR A C 1
ATOM 1532 O O . THR A 1 212 ? 13.804 -6.141 -9.188 1.00 90.38 212 THR A O 1
ATOM 1535 N N . ARG A 1 213 ? 14.075 -5.274 -7.131 1.00 91.88 213 ARG A N 1
ATOM 1536 C CA . ARG A 1 213 ? 12.656 -5.215 -6.796 1.00 91.88 213 ARG A CA 1
ATOM 1537 C C . ARG A 1 213 ? 12.059 -3.956 -7.408 1.00 91.88 213 ARG A C 1
ATOM 1539 O O . ARG A 1 213 ? 12.475 -2.849 -7.088 1.00 91.88 213 ARG A O 1
ATOM 1546 N N . ASN A 1 214 ? 11.088 -4.174 -8.279 1.00 94.25 214 ASN A N 1
ATOM 1547 C CA . ASN A 1 214 ? 10.226 -3.185 -8.901 1.00 94.25 214 ASN A CA 1
ATOM 1548 C C . ASN A 1 214 ? 8.909 -3.218 -8.112 1.00 94.25 214 ASN A C 1
ATOM 1550 O O . ASN A 1 214 ? 8.293 -4.283 -7.993 1.00 94.25 214 ASN A O 1
ATOM 1554 N N . LEU A 1 215 ? 8.518 -2.091 -7.524 1.00 94.88 215 LEU A N 1
ATOM 1555 C CA . LEU A 1 215 ? 7.389 -1.980 -6.600 1.00 94.88 215 LEU A CA 1
ATOM 1556 C C . LEU A 1 215 ? 6.530 -0.771 -6.970 1.00 94.88 215 LEU A C 1
ATOM 1558 O O . LEU A 1 215 ? 7.056 0.304 -7.235 1.00 94.88 215 LEU A O 1
ATOM 1562 N N . LEU A 1 216 ? 5.214 -0.947 -6.934 1.00 97.00 216 LEU A N 1
ATOM 1563 C CA . LEU A 1 216 ? 4.217 0.109 -7.051 1.00 97.00 216 LEU A CA 1
ATOM 1564 C C . LEU A 1 216 ? 3.358 0.097 -5.786 1.00 97.00 216 LEU A C 1
ATOM 1566 O O . LEU A 1 216 ? 2.882 -0.963 -5.378 1.00 97.00 216 LEU A O 1
ATOM 1570 N N . VAL A 1 217 ? 3.154 1.267 -5.187 1.00 97.06 217 VAL A N 1
ATOM 1571 C CA . VAL A 1 217 ? 2.299 1.473 -4.013 1.00 97.06 217 VAL A CA 1
ATOM 1572 C C . VAL A 1 217 ? 1.352 2.627 -4.305 1.00 97.06 217 VAL A C 1
ATOM 1574 O O . VAL A 1 217 ? 1.768 3.783 -4.322 1.00 97.06 217 VAL A O 1
ATOM 1577 N N . LEU A 1 218 ? 0.082 2.324 -4.552 1.00 97.88 218 LEU A N 1
ATOM 1578 C CA . LEU A 1 218 ? -0.984 3.312 -4.692 1.00 97.88 218 LEU A CA 1
ATO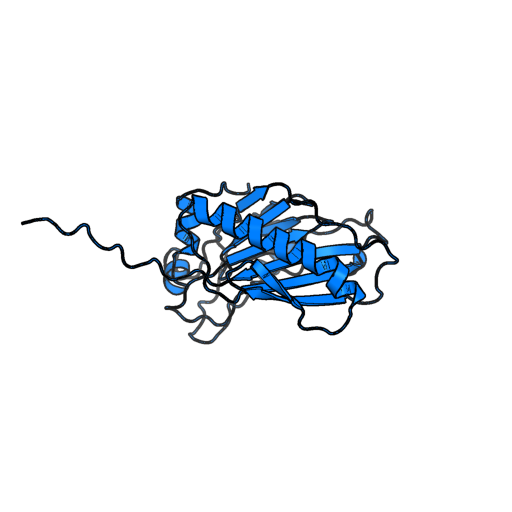M 1579 C C . LEU A 1 218 ? -1.641 3.540 -3.333 1.00 97.88 218 LEU A C 1
ATOM 1581 O O . LEU A 1 218 ? -2.069 2.588 -2.693 1.00 97.88 218 LEU A O 1
ATOM 1585 N N . ARG A 1 219 ? -1.771 4.801 -2.928 1.00 97.19 219 ARG A N 1
ATOM 1586 C CA . ARG A 1 219 ? -2.502 5.231 -1.736 1.00 97.19 219 ARG A CA 1
ATOM 1587 C C . ARG A 1 219 ? -3.597 6.196 -2.142 1.00 97.19 219 ARG A C 1
ATOM 1589 O O . ARG A 1 219 ? -3.342 7.166 -2.862 1.00 97.19 219 ARG A O 1
ATOM 1596 N N . ALA A 1 220 ? -4.809 5.936 -1.680 1.00 95.75 220 ALA A N 1
ATOM 1597 C CA . ALA A 1 220 ? -5.955 6.776 -1.976 1.00 95.75 220 ALA A CA 1
ATOM 1598 C C . ALA A 1 220 ? -6.868 6.881 -0.763 1.00 95.75 220 ALA A C 1
ATOM 1600 O O . ALA A 1 220 ? -7.052 5.926 -0.009 1.00 95.75 220 ALA A O 1
ATOM 1601 N N . ARG A 1 221 ? -7.495 8.043 -0.608 1.00 93.75 221 ARG A N 1
ATOM 1602 C CA . ARG A 1 221 ? -8.619 8.174 0.312 1.00 93.75 221 ARG A CA 1
ATOM 1603 C C . ARG A 1 221 ? -9.831 7.482 -0.297 1.00 93.75 221 ARG A C 1
ATOM 1605 O O . ARG A 1 221 ? -10.016 7.497 -1.514 1.00 93.75 221 ARG A O 1
ATOM 1612 N N . THR A 1 222 ? -10.667 6.891 0.542 1.00 92.31 222 THR A N 1
ATOM 1613 C CA . THR A 1 222 ? -12.013 6.499 0.132 1.00 92.31 222 THR A CA 1
ATOM 1614 C C . THR A 1 222 ? -12.912 7.725 0.232 1.00 92.31 222 THR A C 1
ATOM 1616 O O . THR A 1 222 ? -12.759 8.553 1.130 1.00 92.31 222 THR A O 1
ATOM 1619 N N . ALA A 1 223 ? -13.808 7.895 -0.735 1.00 86.88 223 ALA A N 1
ATOM 1620 C CA . ALA A 1 223 ? -14.844 8.903 -0.629 1.00 86.88 223 ALA A CA 1
ATOM 1621 C C . ALA A 1 223 ? -15.819 8.475 0.477 1.00 86.88 223 ALA A C 1
ATOM 1623 O O . ALA A 1 223 ? -16.133 7.280 0.572 1.00 86.88 223 ALA A O 1
ATOM 1624 N N . PRO A 1 224 ? -16.334 9.418 1.283 1.00 75.44 224 PRO A N 1
ATOM 1625 C CA . PRO A 1 224 ? -17.350 9.087 2.265 1.00 75.44 224 PRO A CA 1
ATOM 1626 C C . PRO A 1 224 ? -18.534 8.428 1.548 1.00 75.44 224 PRO A C 1
ATOM 1628 O O . PRO A 1 224 ? -18.873 8.842 0.429 1.00 75.44 224 PRO A O 1
ATOM 1631 N N . PRO A 1 225 ? -19.178 7.415 2.156 1.00 63.91 225 PRO A N 1
ATOM 1632 C CA . PRO A 1 225 ? -20.344 6.791 1.556 1.00 63.91 225 PRO A CA 1
ATOM 1633 C C . PRO A 1 225 ? -21.349 7.893 1.225 1.00 63.91 225 PRO A C 1
ATOM 1635 O O . PRO A 1 225 ? -21.722 8.683 2.099 1.00 63.91 225 PRO A O 1
ATOM 1638 N N . HIS A 1 226 ? -21.753 7.990 -0.048 1.00 49.41 226 HIS A N 1
ATOM 1639 C CA . HIS A 1 226 ? -22.814 8.914 -0.432 1.00 49.41 226 HIS A CA 1
ATOM 1640 C C . HIS A 1 226 ? -23.973 8.710 0.547 1.00 49.41 226 HIS A C 1
ATOM 1642 O O . HIS A 1 226 ? -24.334 7.554 0.794 1.00 49.41 226 HIS A O 1
ATOM 1648 N N . PRO A 1 227 ? -24.559 9.778 1.124 1.00 44.66 227 PRO A N 1
ATOM 1649 C CA . PRO A 1 227 ? -25.744 9.606 1.938 1.00 44.66 227 PRO A CA 1
ATOM 1650 C C . PRO A 1 227 ? -26.748 8.898 1.042 1.00 44.66 227 PRO A C 1
ATOM 1652 O O . PRO A 1 227 ? -27.141 9.448 0.008 1.00 44.66 227 PRO A O 1
ATOM 1655 N N . PHE A 1 228 ? -27.083 7.651 1.385 1.00 41.59 228 PHE A N 1
ATOM 1656 C CA . PHE A 1 228 ? -28.129 6.911 0.703 1.00 41.59 228 PHE A CA 1
ATOM 1657 C C . PHE A 1 228 ? -29.307 7.871 0.599 1.00 41.59 228 PHE A C 1
ATOM 1659 O O . PHE A 1 228 ? -29.876 8.289 1.611 1.00 41.59 228 PHE A O 1
ATOM 1666 N N . SER A 1 229 ? -29.633 8.289 -0.624 1.00 35.88 229 SER A N 1
ATOM 1667 C CA . SER A 1 229 ? -30.898 8.957 -0.860 1.00 35.88 229 SER A CA 1
ATOM 1668 C C . SER A 1 229 ? -31.932 7.893 -0.549 1.00 35.88 229 SER A C 1
ATOM 1670 O O . SER A 1 229 ? -32.138 6.989 -1.358 1.00 35.88 229 SER A O 1
ATOM 1672 N N . LEU A 1 230 ? -32.503 7.939 0.659 1.00 35.22 230 LEU A N 1
ATOM 1673 C CA . LEU A 1 230 ? -33.643 7.105 1.008 1.00 35.22 230 LEU A CA 1
ATOM 1674 C C . LEU A 1 230 ? -34.630 7.223 -0.157 1.00 35.22 230 LEU A C 1
ATOM 1676 O O . LEU A 1 230 ? -34.879 8.350 -0.611 1.00 35.22 230 LEU A O 1
ATOM 1680 N N . PRO A 1 231 ? -35.145 6.103 -0.695 1.00 40.47 231 PRO A N 1
ATOM 1681 C CA . PRO A 1 231 ? -36.140 6.181 -1.745 1.00 40.47 231 PRO A CA 1
ATOM 1682 C C . PRO A 1 231 ? -37.252 7.085 -1.226 1.00 40.47 231 PRO A C 1
ATOM 1684 O O . PRO A 1 231 ? -37.793 6.845 -0.146 1.00 40.47 231 PRO A O 1
ATOM 1687 N N . LYS A 1 232 ? -37.532 8.171 -1.958 1.00 39.59 232 LYS A N 1
ATOM 1688 C CA . LYS A 1 232 ? -38.678 9.029 -1.668 1.00 39.59 232 LYS A CA 1
ATOM 1689 C C . LYS A 1 232 ? -39.886 8.106 -1.638 1.00 39.59 232 LYS A C 1
ATOM 1691 O O . LYS A 1 232 ? -40.275 7.582 -2.679 1.00 39.59 232 LYS A O 1
ATOM 1696 N N . THR A 1 233 ? -40.437 7.877 -0.453 1.00 46.22 233 THR A N 1
ATOM 1697 C CA . THR A 1 233 ? -41.769 7.309 -0.319 1.00 46.22 233 THR A CA 1
ATOM 1698 C C . THR A 1 233 ? -42.685 8.259 -1.071 1.00 46.22 233 THR A C 1
ATOM 1700 O O . THR A 1 233 ? -42.821 9.424 -0.702 1.00 46.22 233 THR A O 1
ATOM 1703 N N . THR A 1 234 ? -43.191 7.808 -2.212 1.00 55.75 234 THR A N 1
ATOM 1704 C CA . THR A 1 234 ? -44.275 8.487 -2.908 1.00 55.75 234 THR A CA 1
ATOM 1705 C C . THR A 1 234 ? -45.496 8.394 -2.005 1.00 55.75 234 THR A C 1
ATOM 1707 O O . THR A 1 234 ? -45.977 7.283 -1.771 1.00 55.75 234 THR A O 1
ATOM 1710 N N . ASP A 1 235 ? -45.919 9.539 -1.471 1.00 53.09 235 ASP A N 1
ATOM 1711 C CA . ASP A 1 235 ? -47.263 9.733 -0.919 1.00 53.09 235 ASP A CA 1
ATOM 1712 C C . ASP A 1 235 ? -48.339 9.482 -1.990 1.00 53.09 235 ASP A C 1
ATOM 1714 O O . ASP A 1 235 ? -48.088 9.811 -3.178 1.00 53.09 235 ASP A O 1
#

Sequence (235 aa):
MMNPLDADFAAHLRLTKAELLAASDPGQLLQTGACSLGAFGVPDFGGPAPAEPVIETFVISANGTATPTGDDAELNAFWLPQAEALHQRVIEALAIVDIVLDFPAYLTASLTAADQVTTTPHFDDDLFEPGADVGMVAIAANLGGACVAAEAISITHPQPGTQLALASEVAEAFTSRTLAVDEAPANEIVLFPQFGQLHSGPTLLGTDAGRTRNLLVLRARTAPPHPFSLPKTTD

Mean predicted aligned error: 5.59 Å

Secondary structure (DSSP, 8-state):
-PBPSSHHHHHHTTSBHHHHHHTS-TTEE-----EEEEE--PPP--SSPPSS-EEEEEEEPTTS-EEESS--HHHHHHHHHHHHHHHHHHHHHHHHTT--EEEEEEEEEEEEEGGG-----B-------TTSB--EEEEEESSS--EEE-S-EE-PPPPTT-PPPPPHHHHHHHHTT-S-EEEPPTTEEEEEESSS--EE-----GGGTT-EEEEEEEEEEEPPPP---------

Foldseek 3Di:
DADALALVQVVLQQDFLQVQQVVDDVQKGFASAKHWLDFACQDALDDFQDPAKDKWKWFAFPVLQTDIPDDPPSVCVNCRVVSSSQVVSVQVSCVVNPWAFDDGKMKMKIKHQLVRFDQFKDALDDFRDRRFGQWKKKKAKQAWAKKWFNGMDGWDDDDGRHATDDDPVNRCCSVVVVGPIDTDGHRIIMMHGRHRIIIGGDNGDPVSHRGIMIMMMMTTRIDNRDPPPDPPPDD

Solvent-accessible surface area (backbone atoms only — not comparable to full-atom values): 12842 Å² total; per-residue (Å²): 117,71,38,69,90,39,70,71,59,45,51,59,43,70,27,28,45,42,54,50,48,64,75,27,61,96,52,31,34,53,29,86,40,41,24,56,80,43,82,67,64,51,67,75,89,77,76,80,50,52,97,57,75,44,76,48,42,27,47,29,42,88,88,49,53,61,41,71,72,70,83,57,64,67,64,46,65,65,43,46,67,53,54,29,49,51,50,50,54,49,52,59,55,34,52,77,56,76,50,53,72,36,68,68,26,43,32,40,38,36,42,29,24,39,88,69,60,61,50,66,66,43,62,74,48,62,64,37,44,53,87,37,63,25,16,33,33,37,38,35,14,50,62,46,13,55,27,31,34,55,48,67,40,78,42,62,84,62,54,79,74,31,54,78,59,82,48,68,70,57,46,49,28,53,69,71,61,75,38,58,64,31,73,44,59,46,21,24,34,38,36,31,46,21,51,70,36,48,29,26,49,46,85,73,58,84,88,45,66,79,38,60,30,32,39,38,40,37,39,34,40,40,42,77,78,73,78,75,76,68,78,77,77,80,128